Protein AF-A0A976IKX2-F1 (afdb_monomer_lite)

Structure (mmCIF, N/CA/C/O backbone):
data_AF-A0A976IKX2-F1
#
_entry.id   AF-A0A976IKX2-F1
#
loop_
_atom_site.group_PDB
_atom_site.id
_atom_site.type_symbol
_atom_site.label_atom_id
_atom_site.label_alt_id
_atom_site.label_comp_id
_atom_site.label_asym_id
_atom_site.label_entity_id
_atom_site.label_seq_id
_atom_site.pdbx_PDB_ins_code
_atom_site.Cartn_x
_atom_site.Cartn_y
_atom_site.Cartn_z
_atom_site.occupancy
_atom_site.B_iso_or_equiv
_atom_site.auth_seq_id
_atom_site.auth_comp_id
_atom_site.auth_asym_id
_atom_site.auth_atom_id
_atom_site.pdbx_PDB_model_num
ATOM 1 N N . MET A 1 1 ? 39.033 -15.650 5.349 1.00 58.62 1 MET A N 1
ATOM 2 C CA . MET A 1 1 ? 38.154 -15.111 4.284 1.00 58.62 1 MET A CA 1
ATOM 3 C C . MET A 1 1 ? 36.846 -14.689 4.932 1.00 58.62 1 MET A C 1
ATOM 5 O O . MET A 1 1 ? 36.221 -15.544 5.549 1.00 58.62 1 MET A O 1
ATOM 9 N N . SER A 1 2 ? 36.477 -13.407 4.868 1.00 83.44 2 SER A N 1
ATOM 10 C CA . SER A 1 2 ? 35.215 -12.908 5.437 1.00 83.44 2 SER A CA 1
ATOM 11 C C . SER A 1 2 ? 34.007 -13.552 4.744 1.00 83.44 2 SER A C 1
ATOM 13 O O . SER A 1 2 ? 34.058 -13.848 3.548 1.00 83.44 2 SER A O 1
ATOM 15 N N . LEU A 1 3 ? 32.923 -13.787 5.491 1.00 85.31 3 LEU A N 1
ATOM 16 C CA . LEU A 1 3 ? 31.674 -14.356 4.961 1.00 85.31 3 LEU A CA 1
ATOM 17 C C . LEU A 1 3 ? 31.072 -13.485 3.848 1.00 85.31 3 LEU A C 1
ATOM 19 O O . LEU A 1 3 ? 30.608 -14.018 2.843 1.00 85.31 3 LEU A O 1
ATOM 23 N N . LEU A 1 4 ? 31.202 -12.160 3.965 1.00 87.19 4 LEU A N 1
ATOM 24 C CA . LEU A 1 4 ? 30.794 -11.199 2.936 1.00 87.19 4 LEU A CA 1
ATOM 25 C C . LEU A 1 4 ? 31.477 -11.447 1.586 1.00 87.19 4 LEU A C 1
ATOM 27 O O . LEU A 1 4 ? 30.807 -11.460 0.561 1.00 87.19 4 LEU A O 1
ATOM 31 N N . LYS A 1 5 ? 32.782 -11.742 1.571 1.00 89.06 5 LYS A N 1
ATOM 32 C CA . LYS A 1 5 ? 33.503 -12.005 0.316 1.00 89.06 5 LYS A CA 1
ATOM 33 C C . LYS A 1 5 ? 33.014 -13.288 -0.364 1.00 89.06 5 LYS A C 1
ATOM 35 O O . LYS A 1 5 ? 32.831 -13.315 -1.573 1.00 89.06 5 LYS A O 1
ATOM 40 N N . LYS A 1 6 ? 32.708 -14.327 0.424 1.00 91.75 6 LYS A N 1
ATOM 41 C CA . LYS A 1 6 ? 32.093 -15.564 -0.090 1.00 91.75 6 LYS A CA 1
ATOM 42 C C . LYS A 1 6 ? 30.676 -15.324 -0.630 1.00 91.75 6 LYS A C 1
ATOM 44 O O . LYS A 1 6 ? 30.297 -15.956 -1.610 1.00 91.75 6 LYS A O 1
ATOM 49 N N . CYS A 1 7 ? 29.905 -14.427 -0.006 1.00 92.88 7 CYS A N 1
ATOM 50 C CA . CYS A 1 7 ? 28.589 -14.004 -0.497 1.00 92.88 7 CYS A CA 1
ATOM 51 C C . CYS A 1 7 ? 28.699 -13.282 -1.847 1.00 92.88 7 CYS A C 1
ATOM 53 O O . CYS A 1 7 ? 27.953 -13.599 -2.773 1.00 92.88 7 CYS A O 1
ATOM 55 N N . GLU A 1 8 ? 29.657 -12.365 -1.985 1.00 93.06 8 GLU A N 1
ATOM 56 C CA . GLU A 1 8 ? 29.914 -11.661 -3.243 1.00 93.06 8 GLU A CA 1
ATOM 57 C C . GLU A 1 8 ? 30.327 -12.637 -4.352 1.00 93.06 8 GLU A C 1
ATOM 59 O O . GLU A 1 8 ? 29.706 -12.641 -5.414 1.00 93.06 8 GLU A O 1
ATOM 64 N N . ASP A 1 9 ? 31.284 -13.531 -4.085 1.00 92.25 9 ASP A N 1
ATOM 65 C CA . ASP A 1 9 ? 31.730 -14.548 -5.046 1.00 92.25 9 ASP A CA 1
ATOM 66 C C . ASP A 1 9 ? 30.578 -15.482 -5.468 1.00 92.25 9 ASP A C 1
ATOM 68 O O . ASP A 1 9 ? 30.419 -15.795 -6.652 1.00 92.25 9 ASP A O 1
ATOM 72 N N . PHE A 1 10 ? 29.715 -15.876 -4.522 1.00 94.12 10 PHE A N 1
ATOM 73 C CA . PHE A 1 10 ? 28.522 -16.680 -4.796 1.00 94.12 10 PHE A CA 1
ATOM 74 C C . PHE A 1 10 ? 27.520 -15.938 -5.691 1.00 94.12 10 PHE A C 1
ATOM 76 O O . PHE A 1 10 ? 27.045 -16.494 -6.680 1.00 94.12 10 PHE A O 1
ATOM 83 N N . LEU A 1 11 ? 27.214 -14.672 -5.392 1.00 92.75 11 LEU A N 1
ATOM 84 C CA . LEU A 1 11 ? 26.266 -13.866 -6.171 1.00 92.75 11 LEU A CA 1
ATOM 85 C C . LEU A 1 11 ? 26.797 -13.475 -7.560 1.00 92.75 11 LEU A C 1
ATOM 87 O O . LEU A 1 11 ? 26.006 -13.233 -8.480 1.00 92.75 11 LEU A O 1
ATOM 91 N N . LEU A 1 12 ? 28.119 -13.407 -7.728 1.00 91.19 12 LEU A N 1
ATOM 92 C CA . LEU A 1 12 ? 28.772 -13.157 -9.014 1.00 91.19 12 LEU A CA 1
ATOM 93 C C . LEU A 1 12 ? 28.841 -14.413 -9.899 1.00 91.19 12 LEU A C 1
ATOM 95 O O . LEU A 1 12 ? 29.008 -14.284 -11.115 1.00 91.19 12 LEU A O 1
ATOM 99 N N . HIS A 1 13 ? 28.655 -15.608 -9.333 1.00 92.31 13 HIS A N 1
ATOM 100 C CA . HIS A 1 13 ? 28.740 -16.863 -10.073 1.00 92.31 13 HIS A CA 1
ATOM 101 C C . HIS A 1 13 ? 27.641 -16.972 -11.158 1.00 92.31 13 HIS A C 1
ATOM 103 O O . HIS A 1 13 ? 26.460 -16.735 -10.880 1.00 92.31 13 HIS A O 1
ATOM 109 N N . PRO A 1 14 ? 27.970 -17.363 -12.407 1.00 87.94 14 PRO A N 1
ATOM 110 C CA . PRO A 1 14 ? 27.031 -17.339 -13.535 1.00 87.94 14 PRO A CA 1
ATOM 111 C C . PRO A 1 14 ? 25.795 -18.223 -13.332 1.00 87.94 14 PRO A C 1
ATOM 113 O O . PRO A 1 14 ? 24.696 -17.827 -13.710 1.00 87.94 14 PRO A O 1
ATOM 116 N N . THR A 1 15 ? 25.945 -19.381 -12.686 1.00 90.00 15 THR A N 1
ATOM 117 C CA . THR A 1 15 ? 24.821 -20.288 -12.386 1.00 90.00 15 THR A CA 1
ATOM 118 C C . THR A 1 15 ? 23.899 -19.766 -11.286 1.00 90.00 15 THR A C 1
ATOM 120 O O . THR A 1 15 ? 22.734 -20.132 -11.238 1.00 90.00 15 THR A O 1
ATOM 123 N N . VAL A 1 16 ? 24.399 -18.902 -10.402 1.00 91.56 16 VAL A N 1
ATOM 124 C CA . VAL A 1 16 ? 23.605 -18.282 -9.333 1.00 91.56 16 VAL A CA 1
ATOM 125 C C . VAL A 1 16 ? 22.867 -17.059 -9.878 1.00 91.56 16 VAL A C 1
ATOM 127 O O . VAL A 1 16 ? 21.750 -16.758 -9.463 1.00 91.56 16 VAL A O 1
ATOM 130 N N . ARG A 1 17 ? 23.445 -16.374 -10.872 1.00 87.38 17 ARG A N 1
ATOM 131 C CA . ARG A 1 17 ? 22.825 -15.225 -11.549 1.00 87.38 17 ARG A CA 1
ATOM 132 C C . ARG A 1 17 ? 21.568 -15.568 -12.338 1.00 87.38 17 ARG A C 1
ATOM 134 O O . ARG A 1 17 ? 20.709 -14.698 -12.475 1.00 87.38 17 ARG A O 1
ATOM 141 N N . THR A 1 18 ? 21.456 -16.794 -12.845 1.00 89.31 18 THR A N 1
ATOM 142 C CA . THR A 1 18 ? 20.246 -17.267 -13.533 1.00 89.31 18 THR A CA 1
ATOM 143 C C . THR A 1 18 ? 19.089 -17.529 -12.567 1.00 89.31 18 THR A C 1
ATOM 145 O O . THR A 1 18 ? 17.939 -17.545 -12.998 1.00 89.31 18 THR A O 1
ATOM 148 N N . LEU A 1 19 ? 19.364 -17.678 -11.266 1.00 90.75 19 LEU A N 1
ATOM 149 C CA . LEU A 1 19 ? 18.342 -17.891 -10.245 1.00 90.75 19 LEU A CA 1
ATOM 150 C C . LEU A 1 19 ? 17.583 -16.600 -9.924 1.00 90.75 19 LEU A C 1
ATOM 152 O O . LEU A 1 19 ? 18.105 -15.474 -9.987 1.00 90.75 19 LEU A O 1
ATOM 156 N N . SER A 1 20 ? 16.332 -16.766 -9.500 1.00 92.69 20 SER A N 1
ATOM 157 C CA . SER A 1 20 ? 15.535 -15.645 -9.006 1.00 92.69 20 SER A CA 1
ATOM 158 C C . SER A 1 20 ? 16.198 -15.010 -7.776 1.00 92.69 20 SER A C 1
ATOM 160 O O . SER A 1 20 ? 16.954 -15.649 -7.041 1.00 92.69 20 SER A O 1
ATOM 162 N N . LEU A 1 21 ? 15.947 -13.718 -7.547 1.00 91.31 21 LEU A N 1
ATOM 163 C CA . LEU A 1 21 ? 16.492 -13.024 -6.376 1.00 91.31 21 LEU A CA 1
ATOM 164 C C . LEU A 1 21 ? 16.029 -13.686 -5.068 1.00 91.31 21 LEU A C 1
ATOM 166 O O . LEU A 1 21 ? 16.825 -13.818 -4.148 1.00 91.31 21 LEU A O 1
ATOM 170 N N . ALA A 1 22 ? 14.778 -14.151 -5.020 1.00 92.19 22 ALA A N 1
ATOM 171 C CA . ALA A 1 22 ? 14.221 -14.844 -3.862 1.00 92.19 22 ALA A CA 1
ATOM 172 C C . ALA A 1 22 ? 14.983 -16.141 -3.546 1.00 92.19 22 ALA A C 1
ATOM 174 O O . ALA A 1 22 ? 15.376 -16.339 -2.406 1.00 92.19 22 ALA A O 1
ATOM 175 N N . GLN A 1 23 ? 15.285 -16.967 -4.556 1.00 95.06 23 GLN A N 1
ATOM 176 C CA . GLN A 1 23 ? 16.072 -18.197 -4.374 1.00 95.06 23 GLN A CA 1
ATOM 177 C C . GLN A 1 23 ? 17.492 -17.918 -3.871 1.00 95.06 23 GLN A C 1
ATOM 179 O O . GLN A 1 23 ? 18.032 -18.670 -3.065 1.00 95.06 23 GLN A O 1
ATOM 184 N N . ARG A 1 24 ? 18.104 -16.825 -4.340 1.00 94.75 24 ARG A N 1
ATOM 185 C CA . ARG A 1 24 ? 19.429 -16.402 -3.872 1.00 94.75 24 ARG A CA 1
ATOM 186 C C . ARG A 1 24 ? 19.404 -15.962 -2.412 1.00 94.75 24 ARG A C 1
ATOM 188 O O . ARG A 1 24 ? 20.302 -16.336 -1.669 1.00 94.75 24 ARG A O 1
ATOM 195 N N . VAL A 1 25 ? 18.395 -15.188 -2.015 1.00 96.00 25 VAL A N 1
ATOM 196 C CA . VAL A 1 25 ? 18.224 -14.729 -0.628 1.00 96.00 25 VAL A CA 1
ATOM 197 C C . VAL A 1 25 ? 17.934 -15.911 0.296 1.00 96.00 25 VAL A C 1
ATOM 199 O O . VAL A 1 25 ? 18.645 -16.074 1.277 1.00 96.00 25 VAL A O 1
ATOM 202 N N . ASP A 1 26 ? 17.008 -16.797 -0.077 1.00 96.69 26 ASP A N 1
ATOM 203 C CA . ASP A 1 26 ? 16.667 -18.003 0.694 1.00 96.69 26 ASP A CA 1
ATOM 204 C C . ASP A 1 26 ? 17.885 -18.930 0.888 1.00 96.69 26 ASP A C 1
ATOM 206 O O . ASP A 1 26 ? 18.117 -19.470 1.968 1.00 96.69 26 ASP A O 1
ATOM 210 N N . PHE A 1 27 ? 18.747 -19.068 -0.128 1.00 95.81 27 PHE A N 1
ATOM 211 C CA . PHE A 1 27 ? 19.997 -19.820 0.018 1.00 95.81 27 PHE A CA 1
ATOM 212 C C . PHE A 1 27 ? 20.974 -19.162 1.004 1.00 95.81 27 PHE A C 1
ATOM 214 O O . PHE A 1 27 ? 21.624 -19.865 1.777 1.00 95.81 27 PHE A O 1
ATOM 221 N N . LEU A 1 28 ? 21.094 -17.831 0.992 1.00 95.69 28 LEU A N 1
ATOM 222 C CA . LEU A 1 28 ? 21.972 -17.098 1.910 1.00 95.69 28 LEU A CA 1
ATOM 223 C C . LEU A 1 28 ? 21.445 -17.137 3.353 1.00 95.69 28 LEU A C 1
ATOM 225 O O . LEU A 1 28 ? 22.236 -17.334 4.276 1.00 95.69 28 LEU A O 1
ATOM 229 N N . GLU A 1 29 ? 20.128 -17.059 3.541 1.00 96.00 29 GLU A N 1
ATOM 230 C CA . GLU A 1 29 ? 19.470 -17.238 4.842 1.00 96.00 29 GLU A CA 1
ATOM 231 C C . GLU A 1 29 ? 19.716 -18.653 5.390 1.00 96.00 29 GLU A C 1
ATOM 233 O O . GLU A 1 29 ? 20.143 -18.813 6.534 1.00 96.00 29 GLU A O 1
ATOM 238 N N . LYS A 1 30 ? 19.592 -19.692 4.548 1.00 96.00 30 LYS A N 1
ATOM 239 C CA . LYS A 1 30 ? 19.934 -21.086 4.906 1.00 96.00 30 LYS A CA 1
ATOM 240 C C . LYS A 1 30 ? 21.413 -21.292 5.243 1.00 96.00 30 LYS A C 1
ATOM 242 O O . LYS A 1 30 ? 21.758 -22.265 5.912 1.00 96.00 30 LYS A O 1
ATOM 247 N N . LYS A 1 31 ? 22.301 -20.405 4.785 1.00 93.19 31 LYS A N 1
ATOM 248 C CA . LYS A 1 31 ? 23.729 -20.393 5.149 1.00 93.19 31 LYS A CA 1
ATOM 249 C C . LYS A 1 31 ? 24.023 -19.587 6.416 1.00 93.19 31 LYS A C 1
ATOM 251 O O . LYS A 1 31 ? 25.188 -19.499 6.799 1.00 93.19 31 LYS A O 1
ATOM 256 N N . GLY A 1 32 ? 22.990 -19.068 7.081 1.00 94.31 32 GLY A N 1
ATOM 257 C CA . GLY A 1 32 ? 23.097 -18.367 8.356 1.00 94.31 32 GLY A CA 1
ATOM 258 C C . GLY A 1 32 ? 23.533 -16.911 8.226 1.00 94.31 32 GLY A C 1
ATOM 259 O O . GLY A 1 32 ? 24.025 -16.356 9.205 1.00 94.31 32 GLY A O 1
ATOM 260 N N . LEU A 1 33 ? 23.393 -16.293 7.045 1.00 94.38 33 LEU A N 1
ATOM 261 C CA . LEU A 1 33 ? 23.654 -14.861 6.913 1.00 94.38 33 LEU A CA 1
ATOM 262 C C . LEU A 1 33 ? 22.462 -14.063 7.458 1.00 94.38 33 LEU A C 1
ATOM 264 O O . LEU A 1 33 ? 21.322 -14.341 7.074 1.00 94.38 33 LEU A O 1
ATOM 268 N N . PRO A 1 34 ? 22.704 -13.055 8.312 1.00 95.81 34 PRO A N 1
ATOM 269 C CA . PRO A 1 34 ? 21.648 -12.176 8.778 1.00 95.81 34 PRO A CA 1
ATOM 270 C C . PRO A 1 34 ? 21.141 -11.289 7.625 1.00 95.81 34 PRO A C 1
ATOM 272 O O . PRO A 1 34 ? 21.900 -10.954 6.703 1.00 95.81 34 PRO A O 1
ATOM 275 N N . PRO A 1 35 ? 19.860 -10.885 7.648 1.00 93.94 35 PRO A N 1
ATOM 276 C CA . PRO A 1 35 ? 19.243 -10.139 6.554 1.00 93.94 35 PRO A CA 1
ATOM 277 C C . PRO A 1 35 ? 19.946 -8.802 6.281 1.00 93.94 35 PRO A C 1
ATOM 279 O O . PRO A 1 35 ? 20.005 -8.362 5.131 1.00 93.94 35 PRO A O 1
ATOM 282 N N . GLU A 1 36 ? 20.539 -8.168 7.294 1.00 95.94 36 GLU A N 1
ATOM 283 C CA . GLU A 1 36 ? 21.308 -6.933 7.149 1.00 95.94 36 GLU A CA 1
ATOM 284 C C . GLU A 1 36 ? 22.518 -7.135 6.223 1.00 95.94 36 GLU A C 1
ATOM 286 O O . GLU A 1 36 ? 22.665 -6.400 5.240 1.00 95.94 36 GLU A O 1
ATOM 291 N N . GLU A 1 37 ? 23.315 -8.181 6.465 1.00 94.69 37 GLU A N 1
ATOM 292 C CA . GLU A 1 37 ? 24.488 -8.534 5.652 1.00 94.69 37 GLU A CA 1
ATOM 293 C C . GLU A 1 37 ? 24.092 -8.934 4.228 1.00 94.69 37 GLU A C 1
ATOM 295 O O . GLU A 1 37 ? 24.764 -8.559 3.264 1.00 94.69 37 GLU A O 1
ATOM 300 N N . ILE A 1 38 ? 22.961 -9.630 4.063 1.00 95.25 38 ILE A N 1
ATOM 301 C CA . ILE A 1 38 ? 22.427 -9.976 2.738 1.00 95.25 38 ILE A CA 1
ATOM 302 C C . ILE A 1 38 ? 22.103 -8.700 1.954 1.00 95.25 38 ILE A C 1
ATOM 304 O O . ILE A 1 38 ? 22.460 -8.586 0.777 1.00 95.25 38 ILE A O 1
ATOM 308 N N . THR A 1 39 ? 21.465 -7.703 2.580 1.00 94.31 39 THR A N 1
ATOM 309 C CA . THR A 1 39 ? 21.175 -6.438 1.886 1.00 94.31 39 THR A CA 1
ATOM 310 C C . THR A 1 39 ? 22.434 -5.649 1.544 1.00 94.31 39 THR A C 1
ATOM 312 O O . THR A 1 39 ? 22.465 -4.986 0.503 1.00 94.31 39 THR A O 1
ATOM 315 N N . GLU A 1 40 ? 23.465 -5.704 2.386 1.00 93.69 40 GLU A N 1
ATOM 316 C CA . GLU A 1 40 ? 24.745 -5.043 2.137 1.00 93.69 40 GLU A CA 1
ATOM 317 C C . GLU A 1 40 ? 25.498 -5.703 0.974 1.00 93.69 40 GLU A C 1
ATOM 319 O O . GLU A 1 40 ? 25.876 -5.013 0.024 1.00 93.69 40 GLU A O 1
ATOM 324 N N . CYS A 1 41 ? 25.581 -7.035 0.973 1.00 93.31 41 CYS A N 1
ATOM 325 C CA . CYS A 1 41 ? 26.159 -7.840 -0.105 1.00 93.31 41 CYS A CA 1
ATOM 326 C C . CYS A 1 41 ? 25.402 -7.635 -1.438 1.00 93.31 41 CYS A C 1
ATOM 328 O O . CYS A 1 41 ? 25.993 -7.424 -2.496 1.00 93.31 41 CYS A O 1
ATOM 330 N N . LEU A 1 42 ? 24.065 -7.574 -1.416 1.00 92.19 42 LEU A N 1
ATOM 331 C CA . LEU A 1 42 ? 23.280 -7.261 -2.618 1.00 92.19 42 LEU A CA 1
ATOM 332 C C . LEU A 1 42 ? 23.514 -5.827 -3.121 1.00 92.19 42 LEU A C 1
ATOM 334 O O . LEU A 1 42 ? 23.498 -5.584 -4.332 1.00 92.19 42 LEU A O 1
ATOM 338 N N . LYS A 1 43 ? 23.735 -4.858 -2.221 1.00 93.12 43 LYS A N 1
ATOM 339 C CA . LYS A 1 43 ? 24.071 -3.475 -2.596 1.00 93.12 43 LYS A CA 1
ATOM 340 C C . LYS A 1 43 ? 25.466 -3.386 -3.214 1.00 93.12 43 LYS A C 1
ATOM 342 O O . LYS A 1 43 ? 25.613 -2.645 -4.189 1.00 93.12 43 LYS A O 1
ATOM 347 N N . SER A 1 44 ? 26.461 -4.110 -2.695 1.00 90.19 44 SER A N 1
ATOM 348 C CA . SER A 1 44 ? 27.818 -4.126 -3.260 1.00 90.19 44 SER A CA 1
ATOM 349 C C . SER A 1 44 ? 27.826 -4.761 -4.654 1.00 90.19 44 SER A C 1
ATOM 351 O O . SER A 1 44 ? 28.283 -4.130 -5.609 1.00 90.19 44 SER A O 1
ATOM 353 N N . VAL A 1 45 ? 27.176 -5.917 -4.823 1.00 88.81 45 VAL A N 1
ATOM 354 C CA . VAL A 1 45 ? 27.039 -6.590 -6.126 1.00 88.81 45 VAL A CA 1
ATOM 355 C C . VAL A 1 45 ? 26.281 -5.721 -7.129 1.00 88.81 45 VAL A C 1
ATOM 357 O O . VAL A 1 45 ? 26.709 -5.585 -8.271 1.00 88.81 45 VAL A O 1
ATOM 360 N N . LYS A 1 46 ? 25.204 -5.037 -6.718 1.00 86.31 46 LYS A N 1
ATOM 361 C CA . LYS A 1 46 ? 24.464 -4.121 -7.603 1.00 86.31 46 LYS A CA 1
ATOM 362 C C . LYS A 1 46 ? 25.314 -2.936 -8.076 1.00 86.31 46 LYS A C 1
ATOM 364 O O . LYS A 1 46 ? 25.144 -2.481 -9.209 1.00 86.31 46 LYS A O 1
ATOM 369 N N . ARG A 1 47 ? 26.224 -2.429 -7.234 1.00 83.00 47 ARG A N 1
ATOM 370 C CA . ARG A 1 47 ? 27.189 -1.384 -7.623 1.00 83.00 47 ARG A CA 1
ATOM 371 C C . ARG A 1 47 ? 28.196 -1.920 -8.647 1.00 83.00 47 ARG A C 1
ATOM 373 O O . ARG A 1 47 ? 28.475 -1.232 -9.625 1.00 83.00 47 ARG A O 1
ATOM 380 N N . LEU A 1 48 ? 28.669 -3.154 -8.468 1.00 76.50 48 LEU A N 1
ATOM 381 C CA . LEU A 1 48 ? 29.601 -3.824 -9.385 1.00 76.50 48 LEU A CA 1
ATOM 382 C C . LEU A 1 48 ? 28.949 -4.211 -10.728 1.00 76.50 48 LEU A C 1
ATOM 384 O O . LEU A 1 48 ? 29.570 -4.077 -11.783 1.00 76.50 48 LEU A O 1
ATOM 388 N N . ASP A 1 49 ? 27.680 -4.617 -10.724 1.00 68.56 49 ASP A N 1
ATOM 389 C CA . ASP A 1 49 ? 26.917 -4.931 -11.939 1.00 68.56 49 ASP A CA 1
ATOM 390 C C . ASP A 1 49 ? 26.553 -3.693 -12.758 1.00 68.56 49 ASP A C 1
ATOM 392 O O . ASP A 1 49 ? 26.582 -3.731 -13.989 1.00 68.56 49 ASP A O 1
ATOM 396 N N . GLY A 1 50 ? 26.273 -2.568 -12.095 1.00 59.19 50 GLY A N 1
ATOM 397 C CA . GLY A 1 50 ? 26.077 -1.289 -12.779 1.00 59.19 50 GLY A CA 1
ATOM 398 C C . GLY A 1 50 ? 27.328 -0.821 -13.533 1.00 59.19 50 GLY A C 1
ATOM 399 O O . GLY A 1 50 ? 27.214 -0.258 -14.620 1.00 59.19 50 GLY A O 1
ATOM 400 N N . LEU A 1 51 ? 28.515 -1.096 -12.985 1.00 51.16 51 LEU A N 1
ATOM 401 C CA . LEU A 1 51 ? 29.803 -0.753 -13.594 1.00 51.16 51 LEU A CA 1
ATOM 402 C C . LEU A 1 51 ? 30.200 -1.734 -14.701 1.00 51.16 51 LEU A C 1
ATOM 404 O O . LEU A 1 51 ? 30.562 -1.311 -15.795 1.00 51.16 51 LEU A O 1
ATOM 408 N N . SER A 1 52 ? 30.073 -3.040 -14.464 1.00 54.41 52 SER A N 1
ATOM 409 C CA . SER A 1 52 ? 30.442 -4.056 -15.455 1.00 54.41 52 SER A CA 1
ATOM 410 C C . SER A 1 52 ? 29.514 -4.072 -16.672 1.00 54.41 52 SER A C 1
ATOM 412 O O . SER A 1 52 ? 29.989 -4.328 -17.774 1.00 54.41 52 SER A O 1
ATOM 414 N N . GLN A 1 53 ? 28.231 -3.711 -16.547 1.00 56.84 53 GLN A N 1
ATOM 415 C CA . GLN A 1 53 ? 27.367 -3.501 -17.719 1.00 56.84 53 GLN A CA 1
ATOM 416 C C . GLN A 1 53 ? 27.783 -2.285 -18.557 1.00 56.84 53 GLN A C 1
ATOM 418 O O . GLN A 1 53 ? 27.581 -2.290 -19.773 1.00 56.84 53 GLN A O 1
ATOM 423 N N . LEU A 1 54 ? 28.374 -1.259 -17.937 1.00 47.38 54 LEU A N 1
ATOM 424 C CA . LEU A 1 54 ? 28.902 -0.093 -18.644 1.00 47.38 54 LEU A CA 1
ATOM 425 C C . LEU A 1 54 ? 30.167 -0.468 -19.428 1.00 47.38 54 LEU A C 1
ATOM 427 O O . LEU A 1 54 ? 30.272 -0.169 -20.617 1.00 47.38 54 LEU A O 1
ATOM 431 N N . THR A 1 55 ? 31.078 -1.202 -18.786 1.00 53.19 55 THR A N 1
ATOM 432 C CA . THR A 1 55 ? 32.334 -1.656 -19.396 1.00 53.19 55 THR A CA 1
ATOM 433 C C . THR A 1 55 ? 32.103 -2.723 -20.461 1.00 53.19 55 THR A C 1
ATOM 435 O O . THR A 1 55 ? 32.732 -2.665 -21.509 1.00 53.19 55 THR A O 1
ATOM 438 N N . LYS A 1 56 ? 31.159 -3.652 -20.252 1.00 55.22 56 LYS A N 1
ATOM 439 C CA . LYS A 1 56 ? 30.831 -4.707 -21.223 1.00 55.22 56 LYS A CA 1
ATOM 440 C C . LYS A 1 56 ? 30.096 -4.158 -22.450 1.00 55.22 56 LYS A C 1
ATOM 442 O O . LYS A 1 56 ? 30.394 -4.554 -23.566 1.00 55.22 56 LYS A O 1
ATOM 447 N N . ARG A 1 57 ? 29.223 -3.150 -22.290 1.00 55.19 57 ARG A N 1
ATOM 448 C CA . ARG A 1 57 ? 28.659 -2.417 -23.444 1.00 55.19 57 ARG A CA 1
ATOM 449 C C . ARG A 1 57 ? 29.710 -1.618 -24.211 1.00 55.19 57 ARG A C 1
ATOM 451 O O . ARG A 1 57 ? 29.590 -1.519 -25.429 1.00 55.19 57 ARG A O 1
ATOM 458 N N . MET A 1 58 ? 30.714 -1.059 -23.534 1.00 51.56 58 MET A N 1
ATOM 459 C CA . MET A 1 58 ? 31.853 -0.427 -24.207 1.00 51.56 58 MET A CA 1
ATOM 460 C C . MET A 1 58 ? 32.807 -1.437 -24.857 1.00 51.56 58 MET A C 1
ATOM 462 O O . MET A 1 58 ? 33.332 -1.126 -25.917 1.00 51.56 58 MET A O 1
ATOM 466 N N . SER A 1 59 ? 33.027 -2.627 -24.285 1.00 48.97 59 SER A N 1
ATOM 467 C CA . SER A 1 59 ? 33.910 -3.633 -24.895 1.00 48.97 59 SER A CA 1
ATOM 468 C C . SER A 1 59 ? 33.250 -4.327 -26.078 1.00 48.97 59 SER A C 1
ATOM 470 O O . SER A 1 59 ? 33.884 -4.464 -27.116 1.00 48.97 59 SER A O 1
ATOM 472 N N . ASP A 1 60 ? 31.969 -4.685 -25.963 1.00 52.44 60 ASP A N 1
ATOM 473 C CA . ASP A 1 60 ? 31.233 -5.384 -27.022 1.00 52.44 60 ASP A CA 1
ATOM 474 C C . ASP A 1 60 ? 30.947 -4.465 -28.226 1.00 52.44 60 ASP A C 1
ATOM 476 O O . ASP A 1 60 ? 30.733 -4.945 -29.333 1.00 52.44 60 ASP A O 1
ATOM 480 N N . THR A 1 61 ? 31.002 -3.1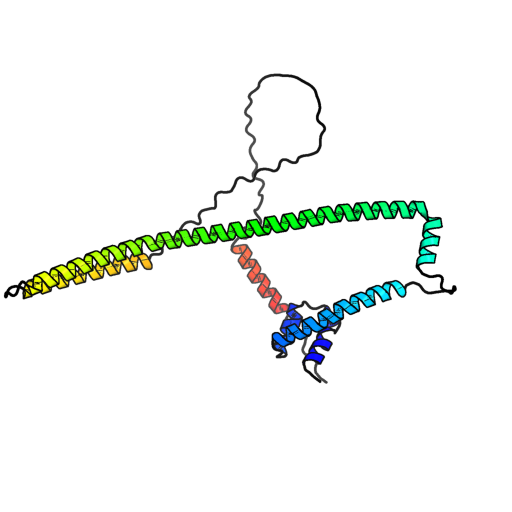36 -28.054 1.00 54.28 61 THR A N 1
ATOM 481 C CA . THR A 1 61 ? 30.988 -2.191 -29.190 1.00 54.28 61 THR A CA 1
ATOM 482 C C . THR A 1 61 ? 32.368 -1.935 -29.799 1.00 54.28 61 THR A C 1
ATOM 484 O O . THR A 1 61 ? 32.442 -1.334 -30.870 1.00 54.28 61 THR A O 1
ATOM 487 N N . LEU A 1 62 ? 33.456 -2.396 -29.168 1.00 48.94 62 LEU A N 1
ATOM 488 C CA . LEU A 1 62 ? 34.826 -2.173 -29.642 1.00 48.94 62 LEU A CA 1
ATOM 489 C C . LEU A 1 62 ? 35.483 -3.424 -30.245 1.00 48.94 62 LEU A C 1
ATOM 491 O O . LEU A 1 62 ? 36.422 -3.286 -31.025 1.00 48.94 62 LEU A O 1
ATOM 495 N N . THR A 1 63 ? 35.025 -4.630 -29.901 1.00 49.81 63 THR A N 1
ATOM 496 C CA . THR A 1 63 ? 35.681 -5.887 -30.307 1.00 49.81 63 THR A CA 1
ATOM 497 C C . THR A 1 63 ? 35.181 -6.490 -31.618 1.00 49.81 63 THR A C 1
ATOM 499 O O . THR A 1 63 ? 35.863 -7.360 -32.152 1.00 49.81 63 THR A O 1
ATOM 502 N N . ASP A 1 64 ? 34.080 -6.000 -32.199 1.00 44.69 64 ASP A N 1
ATOM 503 C CA . ASP A 1 64 ? 33.580 -6.492 -33.500 1.00 44.69 64 ASP A CA 1
ATOM 504 C C . ASP A 1 64 ? 34.128 -5.712 -34.716 1.00 44.69 64 ASP A C 1
ATOM 506 O O . ASP A 1 64 ? 33.701 -5.879 -35.856 1.00 44.69 64 ASP A O 1
ATOM 510 N N . LEU A 1 65 ? 35.130 -4.857 -34.493 1.00 50.03 65 LEU A N 1
ATOM 511 C CA . LEU A 1 65 ? 35.906 -4.217 -35.553 1.00 50.03 65 LEU A CA 1
ATOM 512 C C . LEU A 1 65 ? 37.335 -4.752 -35.515 1.00 50.03 65 LEU A C 1
ATOM 514 O O . LEU A 1 65 ? 38.228 -4.138 -34.939 1.00 50.03 65 LEU A O 1
ATOM 518 N N . LYS A 1 66 ? 37.553 -5.904 -36.158 1.00 43.41 66 LYS A N 1
ATOM 519 C CA . LYS A 1 66 ? 38.887 -6.399 -36.527 1.00 43.41 66 LYS A CA 1
ATOM 520 C C . LYS A 1 66 ? 39.617 -5.297 -37.317 1.00 43.41 66 LYS A C 1
ATOM 522 O O . LYS A 1 66 ? 39.224 -5.027 -38.454 1.00 43.41 66 LYS A O 1
ATOM 527 N N . PRO A 1 67 ? 40.666 -4.651 -36.773 1.00 45.62 67 PRO A N 1
ATOM 528 C CA . PRO A 1 67 ? 41.341 -3.578 -37.474 1.00 45.62 67 PRO A CA 1
ATOM 529 C C . PRO A 1 67 ? 42.404 -4.197 -38.382 1.00 45.62 67 PRO A C 1
ATOM 531 O O . PRO A 1 67 ? 43.526 -4.477 -37.967 1.00 45.62 67 PRO A O 1
ATOM 534 N N . ALA A 1 68 ? 42.061 -4.405 -39.650 1.00 48.94 68 ALA A N 1
ATOM 535 C CA . ALA A 1 68 ? 43.081 -4.295 -40.681 1.00 48.94 68 ALA A CA 1
ATOM 536 C C . ALA A 1 68 ? 43.473 -2.811 -40.716 1.00 48.94 68 ALA A C 1
ATOM 538 O O . ALA A 1 68 ? 42.619 -1.975 -40.996 1.00 48.94 68 ALA A O 1
ATOM 539 N N . ASN A 1 69 ? 44.713 -2.505 -40.320 1.00 60.47 69 ASN A N 1
ATOM 540 C CA . ASN A 1 69 ? 45.328 -1.172 -40.288 1.00 60.47 69 ASN A CA 1
ATOM 541 C C . ASN A 1 69 ? 44.639 -0.136 -41.199 1.00 60.47 69 ASN A C 1
ATOM 543 O O . ASN A 1 69 ? 44.629 -0.295 -42.422 1.00 60.47 69 ASN A O 1
ATOM 547 N N . PRO A 1 70 ? 44.182 0.987 -40.624 1.00 52.97 70 PRO A N 1
ATOM 548 C CA . PRO A 1 70 ? 44.883 2.221 -40.955 1.00 52.97 70 PRO A CA 1
ATOM 549 C C . PRO A 1 70 ? 45.046 3.162 -39.754 1.00 52.97 70 PRO A C 1
ATOM 551 O O . PRO A 1 70 ? 44.270 3.171 -38.804 1.00 52.97 70 PRO A O 1
ATOM 554 N N . LYS A 1 71 ? 46.089 3.988 -39.851 1.00 53.41 71 LYS A N 1
ATOM 555 C CA . LYS A 1 71 ? 46.422 5.143 -39.008 1.00 53.41 71 LYS A CA 1
ATOM 556 C C . LYS A 1 71 ? 45.161 5.819 -38.439 1.00 53.41 71 LYS A C 1
ATOM 558 O O . LYS A 1 71 ? 44.326 6.306 -39.199 1.00 53.41 71 LYS A O 1
ATOM 563 N N . PHE A 1 72 ? 45.041 5.829 -37.111 1.00 48.59 72 PHE A N 1
ATOM 564 C CA . PHE A 1 72 ? 43.887 6.326 -36.359 1.00 48.59 72 PHE A CA 1
ATOM 565 C C . PHE A 1 72 ? 43.583 7.805 -36.656 1.00 48.59 72 PHE A C 1
ATOM 567 O O . PHE A 1 72 ? 44.128 8.714 -36.035 1.00 48.59 72 PHE A O 1
ATOM 574 N N . ALA A 1 73 ? 42.659 8.036 -37.586 1.00 59.16 73 ALA A N 1
ATOM 575 C CA . ALA A 1 73 ? 41.822 9.226 -37.612 1.00 59.16 73 ALA A CA 1
ATOM 576 C C . ALA A 1 73 ? 40.749 9.074 -36.519 1.00 59.16 73 ALA A C 1
ATOM 578 O O . ALA A 1 73 ? 40.174 7.996 -36.357 1.00 59.16 73 ALA A O 1
ATOM 579 N N . SER A 1 74 ? 40.499 10.126 -35.738 1.00 73.31 74 SER A N 1
ATOM 580 C CA . SER A 1 74 ? 39.571 10.079 -34.602 1.00 73.31 74 SER A CA 1
ATOM 581 C C . SER A 1 74 ? 38.168 9.600 -35.030 1.00 73.31 74 SER A C 1
ATOM 583 O O . SER A 1 74 ? 37.739 9.876 -36.152 1.00 73.31 74 SER A O 1
ATOM 585 N N . PRO A 1 75 ? 37.398 8.911 -34.165 1.00 71.88 75 PRO A N 1
ATOM 586 C CA . PRO A 1 75 ? 36.074 8.373 -34.519 1.00 71.88 75 PRO A CA 1
ATOM 587 C C . PRO A 1 75 ? 35.092 9.447 -35.031 1.00 71.88 75 PRO A C 1
ATOM 589 O O . PRO A 1 75 ? 34.210 9.165 -35.841 1.00 71.88 75 PRO A O 1
ATOM 592 N N . LEU A 1 76 ? 35.296 10.707 -34.635 1.00 72.38 76 LEU A N 1
ATOM 593 C CA . LEU A 1 76 ? 34.567 11.866 -35.155 1.00 72.38 76 LEU A CA 1
ATOM 594 C C . LEU A 1 76 ? 34.900 12.176 -36.631 1.00 72.38 76 LEU A C 1
ATOM 596 O O . LEU A 1 76 ? 34.024 12.599 -37.388 1.00 72.38 76 LEU A O 1
ATOM 600 N N . GLN A 1 77 ? 36.133 11.933 -37.084 1.00 74.62 77 GLN A N 1
ATOM 601 C CA . GLN A 1 77 ? 36.532 12.115 -38.485 1.00 74.62 77 GLN A CA 1
ATOM 602 C C . GLN A 1 77 ? 35.919 11.049 -39.405 1.00 74.62 77 GLN A C 1
ATOM 604 O O . GLN A 1 77 ? 35.474 11.368 -40.507 1.00 74.62 77 GLN A O 1
ATOM 609 N N . LEU A 1 78 ? 35.793 9.805 -38.937 1.00 73.06 78 LEU A N 1
ATOM 610 C CA . LEU A 1 78 ? 35.067 8.761 -39.673 1.00 73.06 78 LEU A CA 1
ATOM 611 C C . LEU A 1 78 ? 33.575 9.094 -39.806 1.00 73.06 78 LEU A C 1
ATOM 613 O O . LEU A 1 78 ? 33.011 8.993 -40.897 1.00 73.06 78 LEU A O 1
ATOM 617 N N . LEU A 1 79 ? 32.950 9.580 -38.729 1.00 72.19 79 LEU A N 1
ATOM 618 C CA . LEU A 1 79 ? 31.560 10.043 -38.753 1.00 72.19 79 LEU A CA 1
ATOM 619 C C . LEU A 1 79 ? 31.361 11.191 -39.746 1.00 72.19 79 LEU A C 1
ATOM 621 O O . LEU A 1 79 ? 30.434 11.151 -40.549 1.00 72.19 79 LEU A O 1
ATOM 625 N N . THR A 1 80 ? 32.249 12.186 -39.760 1.00 78.50 80 THR A N 1
ATOM 626 C CA . THR A 1 80 ? 32.152 13.311 -40.709 1.00 78.50 80 THR A CA 1
ATOM 627 C C . THR A 1 80 ? 32.357 12.889 -42.168 1.00 78.50 80 THR A C 1
ATOM 629 O O . THR A 1 80 ? 31.675 13.422 -43.047 1.00 78.50 80 THR A O 1
ATOM 632 N N . GLN A 1 81 ? 33.211 11.897 -42.455 1.00 75.69 81 GLN A N 1
ATOM 633 C CA . GLN A 1 81 ? 33.323 11.324 -43.805 1.00 75.69 81 GLN A CA 1
ATOM 634 C C . GLN A 1 81 ? 32.074 10.530 -44.217 1.00 75.69 81 GLN A C 1
ATOM 636 O O . GLN A 1 81 ? 31.603 10.672 -45.350 1.00 75.69 81 GLN A O 1
ATOM 641 N N . LEU A 1 82 ? 31.492 9.750 -43.302 1.00 74.81 82 LEU A N 1
ATOM 642 C CA . LEU A 1 82 ? 30.234 9.036 -43.537 1.00 74.81 82 LEU A CA 1
ATOM 643 C C . LEU A 1 82 ? 29.067 10.006 -43.753 1.00 74.81 82 LEU A C 1
ATOM 645 O O . LEU A 1 82 ? 28.294 9.827 -44.693 1.00 74.81 82 LEU A O 1
ATOM 649 N N . PHE A 1 83 ? 28.981 11.087 -42.976 1.00 76.44 83 PHE A N 1
ATOM 650 C CA . PHE A 1 83 ? 27.977 12.134 -43.179 1.00 76.44 83 PHE A CA 1
ATOM 651 C C . PHE A 1 83 ? 28.140 12.868 -44.512 1.00 76.44 83 PHE A C 1
ATOM 653 O O . PHE A 1 83 ? 27.142 13.317 -45.071 1.00 76.44 83 PHE A O 1
ATOM 660 N N . ARG A 1 84 ? 29.362 12.977 -45.055 1.00 81.75 84 ARG A N 1
ATOM 661 C CA . ARG A 1 84 ? 29.581 13.560 -46.389 1.00 81.75 84 ARG A CA 1
ATOM 662 C C . ARG A 1 84 ? 29.047 12.668 -47.507 1.00 81.75 84 ARG A C 1
ATOM 664 O O . ARG A 1 84 ? 28.399 13.187 -48.409 1.00 81.75 84 ARG A O 1
ATOM 671 N N . LYS A 1 85 ? 29.276 11.351 -47.444 1.00 87.38 85 LYS A N 1
ATOM 672 C CA . LYS A 1 85 ? 28.803 10.408 -48.477 1.00 87.38 85 LYS A CA 1
ATOM 673 C C . LYS A 1 85 ? 27.312 10.077 -48.353 1.00 87.38 85 LYS A C 1
ATOM 675 O O . LYS A 1 85 ? 26.636 9.925 -49.361 1.00 87.38 85 LYS A O 1
ATOM 680 N N . TYR A 1 86 ? 26.785 10.026 -47.131 1.00 91.19 86 TYR A N 1
ATOM 681 C CA . TYR A 1 86 ? 25.418 9.581 -46.839 1.00 91.19 86 TYR A CA 1
ATOM 682 C C . TYR A 1 86 ? 24.538 10.686 -46.248 1.00 91.19 86 TYR A C 1
ATOM 684 O O . TYR A 1 86 ? 23.636 10.412 -45.458 1.00 91.19 86 TYR A O 1
ATOM 692 N N . ARG A 1 87 ? 24.773 11.949 -46.627 1.00 89.00 87 ARG A N 1
ATOM 693 C CA . ARG A 1 87 ? 24.100 13.122 -46.038 1.00 89.00 87 ARG A CA 1
ATOM 694 C C . ARG A 1 87 ? 22.573 13.004 -46.028 1.00 89.00 87 ARG A C 1
ATOM 696 O O . ARG A 1 87 ? 21.943 13.334 -45.028 1.00 89.00 87 ARG A O 1
ATOM 703 N N . ILE A 1 88 ? 21.984 12.509 -47.118 1.00 92.12 88 ILE A N 1
ATOM 704 C CA . ILE A 1 88 ? 20.527 12.355 -47.249 1.00 92.12 88 ILE A CA 1
ATOM 705 C C . ILE A 1 88 ? 20.010 11.249 -46.320 1.00 92.12 88 ILE A C 1
ATOM 707 O O . ILE A 1 88 ? 19.065 11.470 -45.566 1.00 92.12 88 ILE A O 1
ATOM 711 N N . VAL A 1 89 ? 20.660 10.082 -46.314 1.00 92.44 89 VAL A N 1
ATOM 712 C CA . VAL A 1 89 ? 20.285 8.946 -45.452 1.00 92.44 89 VAL A CA 1
ATOM 713 C C . VAL A 1 89 ? 20.416 9.322 -43.974 1.00 92.44 89 VAL A C 1
ATOM 715 O O . VAL A 1 89 ? 19.524 9.037 -43.179 1.00 92.44 89 VAL A O 1
ATOM 718 N N . ALA A 1 90 ? 21.479 10.041 -43.613 1.00 89.69 90 ALA A N 1
ATOM 719 C CA . ALA A 1 90 ? 21.683 10.552 -42.266 1.00 89.69 90 ALA A CA 1
ATOM 720 C C . ALA A 1 90 ? 20.587 11.539 -41.832 1.00 89.69 90 ALA A C 1
ATOM 722 O O . ALA A 1 90 ? 20.103 11.448 -40.704 1.00 89.69 90 ALA A O 1
ATOM 723 N N . LEU A 1 91 ? 20.159 12.448 -42.717 1.00 93.19 91 LEU A N 1
ATOM 724 C CA . LEU A 1 91 ? 19.045 13.361 -42.438 1.00 93.19 91 LEU A CA 1
ATOM 725 C C . LEU A 1 91 ? 17.727 12.602 -42.233 1.00 93.19 91 LEU A C 1
ATOM 727 O O . LEU A 1 91 ? 16.990 12.912 -41.299 1.00 93.19 91 LEU A O 1
ATOM 731 N N . LEU A 1 92 ? 17.450 11.577 -43.046 1.00 95.88 92 LEU A N 1
ATOM 732 C CA . LEU A 1 92 ? 16.258 10.737 -42.890 1.00 95.88 92 LEU A CA 1
ATOM 733 C C . LEU A 1 92 ? 16.267 9.967 -41.562 1.00 95.88 92 LEU A C 1
ATOM 735 O O . LEU A 1 92 ? 15.268 9.982 -40.842 1.00 95.88 92 LEU A O 1
ATOM 739 N N . LEU A 1 93 ? 17.399 9.359 -41.189 1.00 95.50 93 LEU A N 1
ATOM 740 C CA . LEU A 1 93 ? 17.547 8.690 -39.892 1.00 95.50 93 LEU A CA 1
ATOM 741 C C . LEU A 1 93 ? 17.409 9.667 -38.719 1.00 95.50 93 LEU A C 1
ATOM 743 O O . LEU A 1 93 ? 16.756 9.339 -37.730 1.00 95.50 93 LEU A O 1
ATOM 747 N N . ALA A 1 94 ? 17.976 10.871 -38.825 1.00 94.62 94 ALA A N 1
ATOM 748 C CA . ALA A 1 94 ? 17.852 11.894 -37.791 1.00 94.62 94 ALA A CA 1
ATOM 749 C C . ALA A 1 94 ? 16.392 12.345 -37.610 1.00 94.62 94 ALA A C 1
ATOM 751 O O . ALA A 1 94 ? 15.919 12.472 -36.477 1.00 94.62 94 ALA A O 1
ATOM 752 N N . LEU A 1 95 ? 15.651 12.533 -38.707 1.00 96.81 95 LEU A N 1
ATOM 753 C CA . LEU A 1 95 ? 14.224 12.860 -38.661 1.00 96.81 95 LEU A CA 1
ATOM 754 C C . LEU A 1 95 ? 13.401 11.721 -38.048 1.00 96.81 95 LEU A C 1
ATOM 756 O O . LEU A 1 95 ? 12.569 11.978 -37.173 1.00 96.81 95 LEU A O 1
ATOM 760 N N . LEU A 1 96 ? 13.669 10.472 -38.440 1.00 97.75 96 LEU A N 1
ATOM 761 C CA . LEU A 1 96 ? 12.997 9.296 -37.885 1.00 97.75 96 LEU A CA 1
ATOM 762 C C . LEU A 1 96 ? 13.284 9.140 -36.383 1.00 97.75 96 LEU A C 1
ATOM 764 O O . LEU A 1 96 ? 12.361 8.927 -35.596 1.00 97.75 96 LEU A O 1
ATOM 768 N N . GLY A 1 97 ? 14.539 9.328 -35.968 1.00 97.50 97 GLY A N 1
ATOM 769 C CA . GLY A 1 97 ? 14.949 9.311 -34.565 1.00 97.50 97 GLY A CA 1
ATOM 770 C C . GLY A 1 97 ? 14.268 10.408 -33.744 1.00 97.50 97 GLY A C 1
ATOM 771 O O . GLY A 1 97 ? 13.736 10.137 -32.665 1.00 97.50 97 GLY A O 1
ATOM 772 N N . CYS A 1 98 ? 14.192 11.632 -34.278 1.00 97.56 98 CYS A N 1
ATOM 773 C CA . CYS A 1 98 ? 13.467 12.740 -33.653 1.00 97.56 98 CYS A CA 1
ATOM 774 C C . CYS A 1 98 ? 11.966 12.450 -33.508 1.00 97.56 98 CYS A C 1
ATOM 776 O O . CYS A 1 98 ? 11.387 12.707 -32.447 1.00 97.56 98 CYS A O 1
ATOM 778 N N . ALA A 1 99 ? 11.325 11.900 -34.544 1.00 97.75 99 ALA A N 1
ATOM 779 C CA . ALA A 1 99 ? 9.912 11.530 -34.505 1.00 97.75 99 ALA A CA 1
ATOM 780 C C . ALA A 1 99 ? 9.648 10.413 -33.481 1.00 97.75 99 ALA A C 1
ATOM 782 O O . ALA A 1 99 ? 8.738 10.534 -32.654 1.00 97.75 99 ALA A O 1
ATOM 783 N N . TYR A 1 100 ? 10.489 9.374 -33.469 1.00 97.88 100 TYR A N 1
ATOM 784 C CA . TYR A 1 100 ? 10.416 8.276 -32.506 1.00 97.88 100 TYR A CA 1
ATOM 785 C C . TYR A 1 100 ? 10.590 8.769 -31.065 1.00 97.88 100 TYR A C 1
ATOM 787 O O . TYR A 1 100 ? 9.772 8.453 -30.200 1.00 97.88 100 TYR A O 1
ATOM 795 N N . PHE A 1 101 ? 11.596 9.609 -30.803 1.00 97.50 101 PHE A N 1
ATOM 796 C CA . PHE A 1 101 ? 11.832 10.167 -29.472 1.00 97.50 101 PHE A CA 1
ATOM 797 C C . PHE A 1 101 ? 10.656 11.027 -28.991 1.00 97.50 101 PHE A C 1
ATOM 799 O O . PHE A 1 101 ? 10.207 10.889 -27.850 1.00 97.50 101 PHE A O 1
ATOM 806 N N . ARG A 1 102 ? 10.095 11.873 -29.867 1.00 96.88 102 ARG A N 1
ATOM 807 C CA . ARG A 1 102 ? 8.897 12.668 -29.551 1.00 96.88 102 ARG A CA 1
ATOM 808 C C . ARG A 1 102 ? 7.683 11.786 -29.256 1.00 96.88 102 ARG A C 1
ATOM 810 O O . ARG A 1 102 ? 6.959 12.071 -28.302 1.00 96.88 102 ARG A O 1
ATOM 817 N N . SER A 1 103 ? 7.471 10.722 -30.030 1.00 95.62 103 SER A N 1
ATOM 818 C CA . SER A 1 103 ? 6.378 9.767 -29.805 1.00 95.62 103 SER A CA 1
ATOM 819 C C . SER A 1 103 ? 6.538 9.036 -28.468 1.00 95.62 103 SER A C 1
ATOM 821 O O . SER A 1 103 ? 5.628 9.035 -27.636 1.00 95.62 103 SER A O 1
ATOM 823 N N . LYS A 1 104 ? 7.744 8.527 -28.188 1.00 96.06 104 LYS A N 1
ATOM 824 C CA . LYS A 1 104 ? 8.073 7.859 -26.925 1.00 96.06 104 LYS A CA 1
ATOM 825 C C . LYS A 1 104 ? 7.877 8.781 -25.721 1.00 96.06 104 LYS A C 1
ATOM 827 O O . LYS A 1 104 ? 7.324 8.351 -24.712 1.00 96.06 104 LYS A O 1
ATOM 832 N N . LYS A 1 105 ? 8.260 10.059 -25.832 1.00 96.12 105 LYS A N 1
ATOM 833 C CA . LYS A 1 105 ? 8.034 11.060 -24.778 1.00 96.12 105 LYS A CA 1
ATOM 834 C C . LYS A 1 105 ? 6.544 11.217 -24.454 1.00 96.12 105 LYS A C 1
ATOM 836 O O . LYS A 1 105 ? 6.186 11.208 -23.278 1.00 96.12 105 LYS A O 1
ATOM 841 N N . LYS A 1 106 ? 5.678 11.310 -25.471 1.00 95.56 106 LYS A N 1
ATOM 842 C CA . LYS A 1 106 ? 4.218 11.391 -25.275 1.00 95.56 106 LYS A CA 1
ATOM 843 C C . LYS A 1 106 ? 3.663 10.135 -24.599 1.00 95.56 106 LYS A C 1
ATOM 845 O O . LYS A 1 106 ? 2.873 10.249 -23.668 1.00 95.56 106 LYS A O 1
ATOM 850 N N . LEU A 1 107 ? 4.116 8.953 -25.017 1.00 97.19 107 LEU A N 1
ATOM 851 C CA . LEU A 1 107 ? 3.687 7.684 -24.426 1.00 97.19 107 LEU A CA 1
ATOM 852 C C . LEU A 1 107 ? 4.100 7.571 -22.952 1.00 97.19 107 LEU A C 1
ATOM 854 O O . LEU A 1 107 ? 3.292 7.185 -22.113 1.00 97.19 107 LEU A O 1
ATOM 858 N N . MET A 1 108 ? 5.325 7.979 -22.604 1.00 96.50 108 MET A N 1
ATOM 859 C CA . MET A 1 108 ? 5.757 8.003 -21.202 1.00 96.50 108 MET A CA 1
ATOM 860 C C . MET A 1 108 ? 4.926 8.975 -20.359 1.00 96.50 108 MET A C 1
ATOM 862 O O . MET A 1 108 ? 4.546 8.629 -19.245 1.00 96.50 108 MET A O 1
ATOM 866 N N . GLN A 1 109 ? 4.596 10.158 -20.886 1.00 96.31 109 GLN A N 1
ATOM 867 C CA . GLN A 1 109 ? 3.717 11.105 -20.191 1.00 96.31 109 GLN A CA 1
ATOM 868 C C . GLN A 1 109 ? 2.319 10.518 -19.950 1.00 96.31 109 GLN A C 1
ATOM 870 O O . GLN A 1 109 ? 1.781 10.659 -18.856 1.00 96.31 109 GLN A O 1
ATOM 875 N N . GLN A 1 110 ? 1.752 9.804 -20.927 1.00 96.19 110 GLN A N 1
ATOM 876 C CA . GLN A 1 110 ? 0.461 9.129 -20.764 1.00 96.19 110 GLN A CA 1
ATOM 877 C C . GLN A 1 110 ? 0.509 8.023 -19.706 1.00 96.19 110 GLN A C 1
ATOM 879 O O . GLN A 1 110 ? -0.393 7.943 -18.875 1.00 96.19 110 GLN A O 1
ATOM 884 N N . LEU A 1 111 ? 1.568 7.209 -19.688 1.00 96.88 111 LEU A N 1
ATOM 885 C CA . LEU A 1 111 ? 1.743 6.169 -18.671 1.00 96.88 111 LEU A CA 1
ATOM 886 C C . LEU A 1 111 ? 1.898 6.756 -17.263 1.00 96.88 111 LEU A C 1
ATOM 888 O O . LEU A 1 111 ? 1.353 6.204 -16.308 1.00 96.88 111 LEU A O 1
ATOM 892 N N . LEU A 1 112 ? 2.604 7.882 -17.125 1.00 97.62 112 LEU A N 1
ATOM 893 C CA . LEU A 1 112 ? 2.718 8.579 -15.842 1.00 97.62 112 LEU A CA 1
ATOM 894 C C . LEU A 1 112 ? 1.355 9.082 -15.359 1.00 97.62 112 LEU A C 1
ATOM 896 O O . LEU A 1 112 ? 0.978 8.791 -14.226 1.00 97.62 112 LEU A O 1
ATOM 900 N N . LEU A 1 113 ? 0.579 9.734 -16.230 1.00 97.56 113 LEU A N 1
ATOM 901 C CA . LEU A 1 113 ? -0.779 10.175 -15.898 1.00 97.56 113 LEU A CA 1
ATOM 902 C C . LEU A 1 113 ? -1.693 8.997 -15.533 1.00 97.56 113 LEU A C 1
ATOM 904 O O . LEU A 1 113 ? -2.473 9.085 -14.588 1.00 97.56 113 LEU A O 1
ATOM 908 N N . GLN A 1 114 ? -1.581 7.869 -16.237 1.00 96.19 114 GLN A N 1
ATOM 909 C CA . GLN A 1 114 ? -2.358 6.668 -15.929 1.00 96.19 114 GLN A CA 1
ATOM 910 C C . GLN A 1 114 ? -2.000 6.102 -14.550 1.00 96.19 114 GLN A C 1
ATOM 912 O O . GLN A 1 114 ? -2.892 5.745 -13.780 1.00 96.19 114 GLN A O 1
ATOM 917 N N . LYS A 1 115 ? -0.708 6.078 -14.208 1.00 96.25 115 LYS A N 1
ATOM 918 C CA . LYS A 1 115 ? -0.232 5.646 -12.891 1.00 96.25 115 LYS A CA 1
ATOM 919 C C . LYS A 1 115 ? -0.723 6.574 -11.779 1.00 96.25 115 LYS A C 1
ATOM 921 O O . LYS A 1 115 ? -1.123 6.097 -10.719 1.00 96.25 115 LYS A O 1
ATOM 926 N N . GLU A 1 116 ? -0.724 7.885 -12.004 1.00 97.06 116 GLU A N 1
ATOM 927 C CA . GLU A 1 116 ? -1.269 8.852 -11.046 1.00 97.06 116 GLU A CA 1
ATOM 928 C C . GLU A 1 116 ? -2.772 8.652 -10.835 1.00 97.06 116 GLU A C 1
ATOM 930 O O . GLU A 1 116 ? -3.226 8.559 -9.691 1.00 97.06 116 GLU A O 1
ATOM 935 N N . LEU A 1 117 ? -3.541 8.493 -11.915 1.00 97.69 117 LEU A N 1
ATOM 936 C CA . LEU A 1 117 ? -4.970 8.187 -11.835 1.00 97.69 117 LEU A CA 1
ATOM 937 C C . LEU A 1 117 ? -5.220 6.892 -11.057 1.00 97.69 117 LEU A C 1
ATOM 939 O O . LEU A 1 117 ? -6.049 6.878 -10.148 1.00 97.69 117 LEU A O 1
ATOM 943 N N . GLU A 1 118 ? -4.455 5.837 -11.326 1.00 97.44 118 GLU A N 1
ATOM 944 C CA . GLU A 1 118 ? -4.568 4.573 -10.603 1.00 97.44 118 GLU A CA 1
ATOM 945 C C . GLU A 1 118 ? -4.261 4.736 -9.105 1.00 97.44 118 GLU A C 1
ATOM 947 O O . GLU A 1 118 ? -5.002 4.241 -8.252 1.00 97.44 118 GLU A O 1
ATOM 952 N N . LEU A 1 119 ? -3.209 5.482 -8.753 1.00 97.12 119 LEU A N 1
ATOM 953 C CA . LEU A 1 119 ? -2.880 5.773 -7.357 1.00 97.12 119 LEU A CA 1
ATOM 954 C C . LEU A 1 119 ? -3.996 6.559 -6.663 1.00 97.12 119 LEU A C 1
ATOM 956 O O . LEU A 1 119 ? -4.356 6.237 -5.526 1.00 97.12 119 LEU A O 1
ATOM 960 N N . THR A 1 120 ? -4.579 7.561 -7.328 1.00 95.56 120 THR A N 1
ATOM 961 C CA . THR A 1 120 ? -5.714 8.306 -6.763 1.00 95.56 120 THR A CA 1
ATOM 962 C C . THR A 1 120 ? -6.950 7.424 -6.599 1.00 95.56 120 THR A C 1
ATOM 964 O O . THR A 1 120 ? -7.613 7.500 -5.564 1.00 95.56 120 THR A O 1
ATOM 967 N N . GLN A 1 121 ? -7.226 6.528 -7.547 1.00 96.19 121 GLN A N 1
ATOM 968 C CA . GLN A 1 121 ? -8.340 5.587 -7.468 1.00 96.19 121 GLN A CA 1
ATOM 969 C C . GLN A 1 121 ? -8.154 4.589 -6.320 1.00 96.19 121 GLN A C 1
ATOM 971 O O . GLN A 1 121 ? -9.070 4.400 -5.517 1.00 96.19 121 GLN A O 1
ATOM 976 N N . ARG A 1 122 ? -6.953 4.016 -6.168 1.00 95.31 122 ARG A N 1
ATOM 977 C CA . ARG A 1 122 ? -6.610 3.138 -5.038 1.00 95.31 122 ARG A CA 1
ATOM 978 C C . ARG A 1 122 ? -6.778 3.861 -3.699 1.00 95.31 122 ARG A C 1
ATOM 980 O O . ARG A 1 122 ? -7.327 3.290 -2.760 1.00 95.31 122 ARG A O 1
ATOM 987 N N . ARG A 1 123 ? -6.358 5.130 -3.604 1.00 95.56 123 ARG A N 1
ATOM 988 C CA . ARG A 1 123 ? -6.564 5.959 -2.401 1.00 95.56 123 ARG A CA 1
ATOM 989 C C . ARG A 1 123 ? -8.046 6.192 -2.111 1.00 95.56 123 ARG A C 1
ATOM 991 O O . ARG A 1 123 ? -8.449 6.064 -0.960 1.00 95.56 123 ARG A O 1
ATOM 998 N N . ARG A 1 124 ? -8.858 6.495 -3.130 1.00 95.88 124 ARG A N 1
ATOM 999 C CA . ARG A 1 124 ? -10.315 6.656 -2.978 1.00 95.88 124 ARG A CA 1
ATOM 1000 C C . ARG A 1 124 ? -10.973 5.373 -2.483 1.00 95.88 124 ARG A C 1
ATOM 1002 O O . ARG A 1 124 ? -11.749 5.434 -1.540 1.00 95.88 124 ARG A O 1
ATOM 1009 N N . HIS A 1 125 ? -10.603 4.223 -3.045 1.00 94.88 125 HIS A N 1
ATOM 1010 C CA . HIS A 1 125 ? -11.150 2.940 -2.613 1.00 94.88 125 HIS A CA 1
ATOM 1011 C C . HIS A 1 125 ? -10.814 2.636 -1.145 1.00 94.88 125 HIS A C 1
ATOM 1013 O O . HIS A 1 125 ? -11.704 2.318 -0.357 1.00 94.88 125 HIS A O 1
ATOM 1019 N N . LYS A 1 126 ? -9.552 2.838 -0.741 1.00 93.56 126 LYS A N 1
ATOM 1020 C CA . LYS A 1 126 ? -9.141 2.692 0.665 1.00 93.56 126 LYS A CA 1
ATOM 1021 C C . LYS A 1 126 ? -9.894 3.649 1.593 1.00 93.56 126 LYS A C 1
ATOM 1023 O O . LYS A 1 126 ? -10.318 3.231 2.664 1.00 93.56 126 LYS A O 1
ATOM 1028 N N . ARG A 1 127 ? -10.111 4.905 1.180 1.00 96.50 127 ARG A N 1
ATOM 1029 C CA . ARG A 1 127 ? -10.921 5.868 1.949 1.00 96.50 127 ARG A CA 1
ATOM 1030 C C . ARG A 1 127 ? -12.366 5.402 2.100 1.00 96.50 127 ARG A C 1
ATOM 1032 O O . ARG A 1 127 ? -12.846 5.369 3.221 1.00 96.50 127 ARG A O 1
ATOM 1039 N N . SER A 1 128 ? -13.011 4.944 1.025 1.00 95.00 128 SER A N 1
ATOM 1040 C CA . SER A 1 128 ? -14.383 4.423 1.110 1.00 95.00 128 SER A CA 1
ATOM 1041 C C . SER A 1 128 ? -14.498 3.187 2.007 1.00 95.00 128 SER A C 1
ATOM 1043 O O . SER A 1 128 ? -15.465 3.059 2.751 1.00 95.00 128 SER A O 1
ATOM 1045 N N . GLN A 1 129 ? -13.496 2.299 1.999 1.00 95.25 129 GLN A N 1
ATOM 1046 C CA . GLN A 1 129 ? -13.455 1.162 2.924 1.00 95.25 129 GLN A CA 1
ATOM 1047 C C . GLN A 1 129 ? -13.309 1.636 4.374 1.00 95.25 129 GLN A C 1
ATOM 1049 O O . GLN A 1 129 ? -14.022 1.165 5.257 1.00 95.25 129 GLN A O 1
ATOM 1054 N N . MET A 1 130 ? -12.417 2.598 4.623 1.00 96.62 130 MET A N 1
ATOM 1055 C CA . MET A 1 130 ? -12.207 3.161 5.956 1.00 96.62 130 MET A CA 1
ATOM 1056 C C . MET A 1 130 ? -13.461 3.879 6.473 1.00 96.62 130 MET A C 1
ATOM 1058 O O . MET A 1 130 ? -13.831 3.697 7.628 1.00 96.62 130 MET A O 1
ATOM 1062 N N . GLU A 1 131 ? -14.158 4.626 5.617 1.00 96.31 131 GLU A N 1
ATOM 1063 C CA . GLU A 1 131 ? -15.444 5.259 5.928 1.00 96.31 131 GLU A CA 1
ATOM 1064 C C . GLU A 1 131 ? -16.533 4.224 6.230 1.00 96.31 131 GLU A C 1
ATOM 1066 O O . GLU A 1 131 ? -17.269 4.386 7.202 1.00 96.31 131 GLU A O 1
ATOM 1071 N N . ALA A 1 132 ? -16.601 3.127 5.468 1.00 94.75 132 ALA A N 1
ATOM 1072 C CA . ALA A 1 132 ? -17.537 2.037 5.731 1.00 94.75 132 ALA A CA 1
ATOM 1073 C C . ALA A 1 132 ? -17.266 1.364 7.088 1.00 94.75 132 ALA A C 1
ATOM 1075 O O . ALA A 1 132 ? -18.192 1.164 7.878 1.00 94.75 132 ALA A O 1
ATOM 1076 N N . HIS A 1 133 ? -16.002 1.076 7.412 1.00 92.38 133 HIS A N 1
ATOM 1077 C CA . HIS A 1 133 ? -15.629 0.541 8.724 1.00 92.38 133 HIS A CA 1
ATOM 1078 C C . HIS A 1 133 ? -15.935 1.528 9.854 1.00 92.38 133 HIS A C 1
ATOM 1080 O O . HIS A 1 133 ? -16.493 1.137 10.879 1.00 92.38 133 HIS A O 1
ATOM 1086 N N . LEU A 1 134 ? -15.647 2.814 9.657 1.00 96.81 134 LEU A N 1
ATOM 1087 C CA . LEU A 1 134 ? -15.938 3.860 10.632 1.00 96.81 134 LEU A CA 1
ATOM 1088 C C . LEU A 1 134 ? -17.449 4.019 10.854 1.00 96.81 134 LEU A C 1
ATOM 1090 O O . LEU A 1 134 ? -17.884 4.185 11.992 1.00 96.81 134 LEU A O 1
ATOM 1094 N N . ALA A 1 135 ? -18.267 3.894 9.806 1.00 94.88 135 ALA A N 1
ATOM 1095 C CA . ALA A 1 135 ? -19.723 3.882 9.921 1.00 94.88 135 ALA A CA 1
ATOM 1096 C C . ALA A 1 135 ? -20.225 2.681 10.740 1.00 94.88 135 ALA A C 1
ATOM 1098 O O . ALA A 1 135 ? -21.101 2.842 11.592 1.00 94.88 135 ALA A O 1
ATOM 1099 N N . ILE A 1 136 ? -19.639 1.492 10.548 1.00 92.25 136 ILE A N 1
ATOM 1100 C CA . ILE A 1 136 ? -19.958 0.302 11.353 1.00 92.25 136 ILE A CA 1
ATOM 1101 C C . ILE A 1 136 ? -19.587 0.528 12.824 1.00 92.25 136 ILE A C 1
ATOM 1103 O O . ILE A 1 136 ? -20.391 0.225 13.706 1.00 92.25 136 ILE A O 1
ATOM 1107 N N . VAL A 1 137 ? -18.408 1.092 13.103 1.00 92.88 137 VAL A N 1
ATOM 1108 C CA . VAL A 1 137 ? -17.968 1.399 14.475 1.00 92.88 137 VAL A CA 1
ATOM 1109 C C . VAL A 1 137 ? -18.888 2.431 15.128 1.00 92.88 137 VAL A C 1
ATOM 1111 O O . VAL A 1 137 ? -19.372 2.189 16.230 1.00 92.88 137 VAL A O 1
ATOM 1114 N N . LYS A 1 138 ? -19.225 3.526 14.437 1.00 93.81 138 LYS A N 1
ATOM 1115 C CA . LYS A 1 138 ? -20.184 4.529 14.934 1.00 93.81 138 LYS A CA 1
ATOM 1116 C C . LYS A 1 138 ? -21.550 3.918 15.235 1.00 93.81 138 LYS A C 1
ATOM 1118 O O . LYS A 1 138 ? -22.133 4.189 16.281 1.00 93.81 138 LYS A O 1
ATOM 1123 N N . LYS A 1 139 ? -22.045 3.048 14.351 1.00 92.69 139 LYS A N 1
ATOM 1124 C CA . LYS A 1 139 ? -23.308 2.331 14.561 1.00 92.69 139 LYS A CA 1
ATOM 1125 C C . LYS A 1 139 ? -23.253 1.434 15.800 1.00 92.69 139 LYS A C 1
ATOM 1127 O O . LYS A 1 139 ? -24.244 1.345 16.517 1.00 92.69 139 LYS A O 1
ATOM 1132 N N . ARG A 1 140 ? -22.107 0.799 16.071 1.00 85.06 140 ARG A N 1
ATOM 1133 C CA . ARG A 1 140 ? -21.882 0.013 17.297 1.00 85.06 140 ARG A CA 1
ATOM 1134 C C . ARG A 1 140 ? -21.727 0.884 18.542 1.00 85.06 140 ARG A C 1
ATOM 1136 O O . ARG A 1 140 ? -22.113 0.438 19.607 1.00 85.06 140 ARG A O 1
ATOM 1143 N N . GLN A 1 141 ? -21.219 2.109 18.428 1.00 92.94 141 GLN A N 1
ATOM 1144 C CA . GLN A 1 141 ? -21.053 3.029 19.559 1.00 92.94 141 GLN A CA 1
ATOM 1145 C C . GLN A 1 141 ? -22.388 3.546 20.121 1.00 92.94 141 GLN A C 1
ATOM 1147 O O . GLN A 1 141 ? -22.504 3.805 21.315 1.00 92.94 141 GLN A O 1
ATOM 1152 N N . LEU A 1 142 ? -23.413 3.658 19.276 1.00 91.81 142 LEU A N 1
ATOM 1153 C CA . LEU A 1 142 ? -24.738 4.161 19.650 1.00 91.81 142 LEU A CA 1
ATOM 1154 C C . LEU A 1 142 ? -25.404 3.366 20.801 1.00 91.81 142 LEU A C 1
ATOM 1156 O O . LEU A 1 142 ? -25.770 3.993 21.797 1.00 91.81 142 LEU A O 1
ATOM 1160 N N . PRO A 1 143 ? -25.508 2.019 20.757 1.00 89.19 143 PRO A N 1
ATOM 1161 C CA . PRO A 1 143 ? -26.046 1.248 21.879 1.00 89.19 143 PRO A CA 1
ATOM 1162 C C . PRO A 1 143 ? -25.179 1.333 23.142 1.00 89.19 143 PRO A C 1
ATOM 1164 O O . PRO A 1 143 ? -25.730 1.299 24.238 1.00 89.19 143 PRO A O 1
ATOM 1167 N N . PHE A 1 144 ? -23.855 1.500 23.026 1.00 88.69 144 PHE A N 1
ATOM 1168 C CA . PHE A 1 144 ? -22.997 1.712 24.200 1.00 88.69 144 PHE A CA 1
ATOM 1169 C C . PHE A 1 144 ? -23.303 3.033 24.890 1.00 88.69 144 PHE A C 1
ATOM 1171 O O . PHE A 1 144 ? -23.456 3.062 26.107 1.00 88.69 144 PHE A O 1
ATOM 1178 N N . ASN A 1 145 ? -23.451 4.111 24.123 1.00 91.81 145 ASN A N 1
ATOM 1179 C CA . ASN A 1 145 ? -23.810 5.410 24.681 1.00 91.81 145 ASN A CA 1
ATOM 1180 C C . ASN A 1 145 ? -25.175 5.354 25.384 1.00 91.81 145 ASN A C 1
ATOM 1182 O O . ASN A 1 145 ? -25.313 5.898 26.476 1.00 91.81 145 ASN A O 1
ATOM 1186 N N . MET A 1 146 ? -26.145 4.634 24.810 1.00 92.69 146 MET A N 1
ATOM 1187 C CA . MET A 1 146 ? -27.459 4.413 25.423 1.00 92.69 146 MET A CA 1
ATOM 1188 C C . MET A 1 146 ? -27.381 3.560 26.701 1.00 92.69 146 MET A C 1
ATOM 1190 O O . MET A 1 146 ? -28.039 3.860 27.694 1.00 92.69 146 MET A O 1
ATOM 1194 N N . ALA A 1 147 ? -26.549 2.517 26.718 1.00 89.06 147 ALA A N 1
ATOM 1195 C CA . ALA A 1 147 ? -26.326 1.717 27.921 1.00 89.06 147 ALA A CA 1
ATOM 1196 C C . ALA A 1 147 ? -25.655 2.542 29.032 1.00 89.06 147 ALA A C 1
ATOM 1198 O O . ALA A 1 147 ? -26.041 2.444 30.194 1.00 89.06 147 ALA A O 1
ATOM 1199 N N . ILE A 1 148 ? -24.693 3.402 28.678 1.00 90.19 148 ILE A N 1
ATOM 1200 C CA . ILE A 1 148 ? -24.028 4.311 29.620 1.00 90.19 148 ILE A CA 1
ATOM 1201 C C . ILE A 1 148 ? -25.027 5.313 30.207 1.00 90.19 148 ILE A C 1
ATOM 1203 O O . ILE A 1 148 ? -24.985 5.560 31.410 1.00 90.19 148 ILE A O 1
ATOM 1207 N N . THR A 1 149 ? -25.931 5.885 29.404 1.00 93.50 149 THR A N 1
ATOM 1208 C CA . THR A 1 149 ? -26.947 6.824 29.914 1.00 93.50 149 THR A CA 1
ATOM 1209 C C . THR A 1 149 ? -27.928 6.117 30.844 1.00 93.50 149 THR A C 1
ATOM 1211 O O . THR A 1 149 ? -28.162 6.600 31.946 1.00 93.50 149 THR A O 1
ATOM 1214 N N . MET A 1 150 ? -28.403 4.920 30.477 1.00 92.12 150 MET A N 1
ATOM 1215 C CA . MET A 1 150 ? -29.257 4.109 31.355 1.00 92.12 150 MET A CA 1
ATOM 1216 C C . MET A 1 150 ? -28.562 3.747 32.671 1.00 92.12 150 MET A C 1
ATOM 1218 O O . MET A 1 150 ? -29.187 3.777 33.729 1.00 92.12 150 MET A O 1
ATOM 1222 N N . LEU A 1 151 ? -27.267 3.422 32.629 1.00 92.19 151 LEU A N 1
ATOM 1223 C CA . LEU A 1 151 ? -26.495 3.114 33.829 1.00 92.19 151 LEU A CA 1
ATOM 1224 C C . LEU A 1 151 ? -26.315 4.349 34.722 1.00 92.19 151 LEU A C 1
ATOM 1226 O O . LEU A 1 151 ? -26.448 4.236 35.938 1.00 92.19 151 LEU A O 1
ATOM 1230 N N . LYS A 1 152 ? -26.060 5.525 34.133 1.00 92.12 152 LYS A N 1
ATOM 1231 C CA . LYS A 1 152 ? -25.975 6.796 34.870 1.00 92.12 152 LYS A CA 1
ATOM 1232 C C . LYS A 1 152 ? -27.291 7.132 35.570 1.00 92.12 152 LYS A C 1
ATOM 1234 O O . LYS A 1 152 ? -27.265 7.426 36.761 1.00 92.12 152 LYS A O 1
ATOM 1239 N N . ASP A 1 153 ? -28.418 7.014 34.872 1.00 94.25 153 ASP A N 1
ATOM 1240 C CA . ASP A 1 153 ? -29.748 7.268 35.442 1.00 94.25 153 ASP A CA 1
ATOM 1241 C C . ASP A 1 153 ? -30.091 6.285 36.570 1.00 94.25 153 ASP A C 1
ATOM 1243 O O . ASP A 1 153 ? -30.752 6.636 37.546 1.00 94.25 153 ASP A O 1
ATOM 1247 N N . ARG A 1 154 ? -29.635 5.031 36.466 1.00 85.44 154 ARG A N 1
ATOM 1248 C CA . ARG A 1 154 ? -29.808 4.038 37.536 1.00 85.44 154 ARG A CA 1
ATOM 1249 C C . ARG A 1 154 ? -28.925 4.342 38.743 1.00 85.44 154 ARG A C 1
ATOM 1251 O O . ARG A 1 154 ? -29.401 4.269 39.873 1.00 85.44 154 ARG A O 1
ATOM 1258 N N . ALA A 1 155 ? -27.666 4.715 38.519 1.00 91.38 155 ALA A N 1
ATOM 1259 C CA . ALA A 1 155 ? -26.745 5.079 39.590 1.00 91.38 155 ALA A CA 1
ATOM 1260 C C . ALA A 1 155 ? -27.249 6.297 40.378 1.00 91.38 155 ALA A C 1
ATOM 1262 O O . ALA A 1 155 ? -27.215 6.286 41.607 1.00 91.38 155 ALA A O 1
ATOM 1263 N N . THR A 1 156 ? -27.785 7.316 39.699 1.00 93.50 156 THR A N 1
ATOM 1264 C CA . THR A 1 156 ? -28.344 8.501 40.367 1.00 93.50 156 THR A CA 1
ATOM 1265 C C . THR A 1 156 ? -29.586 8.161 41.190 1.00 93.50 156 THR A C 1
ATOM 1267 O O . THR A 1 156 ? -29.686 8.601 42.335 1.00 93.50 156 THR A O 1
ATOM 1270 N N . LYS A 1 157 ? -30.489 7.314 40.673 1.00 92.56 157 LYS A N 1
ATOM 1271 C CA . LYS A 1 157 ? -31.646 6.807 41.435 1.00 92.56 157 LYS A CA 1
ATOM 1272 C C . LYS A 1 157 ? -31.226 6.025 42.677 1.00 92.56 157 LYS A C 1
ATOM 1274 O O . LYS A 1 157 ? -31.797 6.240 43.742 1.00 92.56 157 LYS A O 1
ATOM 1279 N N . TYR A 1 158 ? -30.221 5.156 42.564 1.00 87.88 158 TYR A N 1
ATOM 1280 C CA . TYR A 1 158 ? -29.718 4.386 43.703 1.00 87.88 158 TYR A CA 1
ATOM 1281 C C . TYR A 1 158 ? -29.117 5.293 44.782 1.00 87.88 158 TYR A C 1
ATOM 1283 O O . TYR A 1 158 ? -29.424 5.131 45.959 1.00 87.88 158 TYR A O 1
ATOM 1291 N N . VAL A 1 159 ? -28.308 6.281 44.386 1.00 92.19 159 VAL A N 1
ATOM 1292 C CA . VAL A 1 159 ? -27.735 7.265 45.317 1.00 92.19 159 VAL A CA 1
ATOM 1293 C C . VAL A 1 159 ? -28.838 8.073 46.006 1.00 92.19 159 VAL A C 1
ATOM 1295 O O . VAL A 1 159 ? -28.805 8.224 47.225 1.00 92.19 159 VAL A O 1
ATOM 1298 N N . ALA A 1 160 ? -29.854 8.529 45.266 1.00 89.19 160 ALA A N 1
ATOM 1299 C CA . ALA A 1 160 ? -30.990 9.248 45.841 1.00 89.19 160 ALA A CA 1
ATOM 1300 C C . ALA A 1 160 ? -31.789 8.383 46.835 1.00 89.19 160 ALA A C 1
ATOM 1302 O O . ALA A 1 160 ? -32.089 8.838 47.938 1.00 89.19 160 ALA A O 1
ATOM 1303 N N . ALA A 1 161 ? -32.073 7.122 46.489 1.00 84.88 161 ALA A N 1
ATOM 1304 C CA . ALA A 1 161 ? -32.750 6.179 47.378 1.00 84.88 161 ALA A CA 1
ATOM 1305 C C . ALA A 1 161 ? -31.916 5.877 48.635 1.00 84.88 161 ALA A C 1
ATOM 1307 O O . ALA A 1 161 ? -32.456 5.789 49.736 1.00 84.88 161 ALA A O 1
ATOM 1308 N N . GLN A 1 162 ? -30.591 5.759 48.504 1.00 83.94 162 GLN A N 1
ATOM 1309 C CA . GLN A 1 162 ? -29.708 5.549 49.650 1.00 83.94 162 GLN A CA 1
ATOM 1310 C C . GLN A 1 162 ? -29.704 6.762 50.593 1.00 83.94 162 GLN A C 1
ATOM 1312 O O . GLN A 1 162 ? -29.726 6.591 51.811 1.00 83.94 162 GLN A O 1
ATOM 1317 N N . LEU A 1 163 ? -29.740 7.976 50.041 1.00 85.50 163 LEU A N 1
ATOM 1318 C CA . LEU A 1 163 ? -29.777 9.215 50.815 1.00 85.50 163 LEU A CA 1
ATOM 1319 C C . LEU A 1 163 ? -31.122 9.392 51.541 1.00 85.50 163 LEU A C 1
ATOM 1321 O O . LEU A 1 163 ? -31.137 9.747 52.717 1.00 85.50 163 LEU A O 1
ATOM 1325 N N . GLN A 1 164 ? -32.239 9.039 50.896 1.00 83.06 164 GLN A N 1
ATOM 1326 C CA . GLN A 1 164 ? -33.556 8.969 51.548 1.00 83.06 164 GLN A CA 1
ATOM 1327 C C . GLN A 1 164 ? -33.592 7.918 52.669 1.00 83.06 164 GLN A C 1
ATOM 1329 O O . GLN A 1 164 ? -34.154 8.164 53.733 1.00 83.06 164 GLN A O 1
ATOM 1334 N N . ARG A 1 165 ? -32.936 6.764 52.484 1.00 68.50 165 ARG A N 1
ATOM 1335 C CA . ARG A 1 165 ? -32.807 5.742 53.538 1.00 68.50 165 ARG A CA 1
ATOM 1336 C C . ARG A 1 165 ? -31.974 6.205 54.729 1.00 68.50 165 ARG A C 1
ATOM 1338 O O . ARG A 1 165 ? -32.304 5.844 55.851 1.00 68.50 165 ARG A O 1
ATOM 1345 N N . ALA A 1 166 ? -30.924 6.996 54.511 1.00 74.62 166 ALA A N 1
ATOM 1346 C CA . ALA A 1 166 ? -30.134 7.567 55.603 1.00 74.62 166 ALA A CA 1
ATOM 1347 C C . ALA A 1 166 ? -30.953 8.536 56.479 1.00 74.62 166 ALA A C 1
ATOM 1349 O O . ALA A 1 166 ? -30.623 8.734 57.644 1.00 74.62 166 ALA A O 1
ATOM 1350 N N . GLN A 1 167 ? -32.035 9.104 55.937 1.00 72.19 167 GLN A N 1
ATOM 1351 C CA . GLN A 1 167 ? -32.964 9.977 56.660 1.00 72.19 167 GLN A CA 1
ATOM 1352 C C . GLN A 1 167 ? -34.148 9.211 57.288 1.00 72.19 167 GLN A C 1
ATOM 1354 O O . GLN A 1 167 ? -34.756 9.701 58.235 1.00 72.19 167 GLN A O 1
ATOM 1359 N N . ALA A 1 168 ? -34.464 8.002 56.806 1.00 65.12 168 ALA A N 1
ATOM 1360 C CA . ALA A 1 168 ? -35.550 7.152 57.301 1.00 65.12 168 ALA A CA 1
ATOM 1361 C C . ALA A 1 168 ? -35.050 6.080 58.295 1.00 65.12 168 ALA A C 1
ATOM 1363 O O . ALA A 1 168 ? -35.089 4.878 58.032 1.00 65.12 168 ALA A O 1
ATOM 1364 N N . THR A 1 169 ? -34.578 6.499 59.468 1.00 59.25 169 THR A N 1
ATOM 1365 C CA . THR A 1 169 ? -34.305 5.613 60.612 1.00 59.25 169 THR A CA 1
ATOM 1366 C C . THR A 1 169 ? -35.616 5.199 61.281 1.00 59.25 169 THR A C 1
ATOM 1368 O O . THR A 1 169 ? -36.020 5.866 62.221 1.00 59.25 169 THR A O 1
ATOM 1371 N N . ASN A 1 170 ? -36.312 4.154 60.807 1.00 57.75 170 ASN A N 1
ATOM 1372 C CA . ASN A 1 170 ? -37.343 3.451 61.593 1.00 57.75 170 ASN A CA 1
ATOM 1373 C C . ASN A 1 170 ? -37.632 2.020 61.079 1.00 57.75 170 ASN A C 1
ATOM 1375 O O . ASN A 1 170 ? -37.490 1.691 59.903 1.00 57.75 170 ASN A O 1
ATOM 1379 N N . SER A 1 171 ? -38.024 1.163 62.018 1.00 57.44 171 SER A N 1
ATOM 1380 C CA . SER A 1 171 ? -37.924 -0.305 62.130 1.00 57.44 171 SER A CA 1
ATOM 1381 C C . SER A 1 171 ? -38.579 -1.216 61.072 1.00 57.44 171 SER A C 1
ATOM 1383 O O . SER A 1 171 ? -38.414 -2.429 61.165 1.00 57.44 171 SER A O 1
ATOM 1385 N N . ASN A 1 172 ? -39.232 -0.699 60.026 1.00 57.09 172 ASN A N 1
ATOM 1386 C CA . ASN A 1 172 ? -39.867 -1.530 58.980 1.00 57.09 172 ASN A CA 1
ATOM 1387 C C . ASN A 1 172 ? -38.984 -1.776 57.738 1.00 57.09 172 ASN A C 1
ATOM 1389 O O . ASN A 1 172 ? -39.395 -2.438 56.786 1.00 57.09 172 ASN A O 1
ATOM 1393 N N . ALA A 1 173 ? -37.744 -1.283 57.744 1.00 57.53 173 ALA A N 1
ATOM 1394 C CA . ALA A 1 173 ? -36.853 -1.295 56.584 1.00 57.53 173 ALA A CA 1
ATOM 1395 C C . ALA A 1 173 ? -36.259 -2.672 56.215 1.00 57.53 173 ALA A C 1
ATOM 1397 O O . ALA A 1 173 ? -35.537 -2.759 55.228 1.00 57.53 173 ALA A O 1
ATOM 1398 N N . MET A 1 174 ? -36.477 -3.742 56.989 1.00 60.31 174 MET A N 1
ATOM 1399 C CA . MET A 1 174 ? -35.801 -5.030 56.748 1.00 60.31 174 MET A CA 1
ATOM 1400 C C . MET A 1 174 ? -36.481 -5.886 55.669 1.00 60.31 174 MET A C 1
ATOM 1402 O O . MET A 1 174 ? -35.786 -6.434 54.822 1.00 60.31 174 MET A O 1
ATOM 1406 N N . LEU A 1 175 ? -37.817 -5.936 55.635 1.00 60.94 175 LEU A N 1
ATOM 1407 C CA . LEU A 1 175 ? -38.562 -6.719 54.636 1.00 60.94 175 LEU A CA 1
ATOM 1408 C C . LEU A 1 175 ? -38.570 -6.056 53.246 1.00 60.94 175 LEU A C 1
ATOM 1410 O O . LEU A 1 175 ? -38.471 -6.751 52.239 1.00 60.94 175 LEU A O 1
ATOM 1414 N N . SER A 1 176 ? -38.593 -4.716 53.168 1.00 63.75 176 SER A N 1
ATOM 1415 C CA . SER A 1 176 ? -38.483 -4.005 51.876 1.00 63.75 176 SER A CA 1
ATOM 1416 C C . SER A 1 176 ? -37.092 -4.168 51.241 1.00 63.75 176 SER A C 1
ATOM 1418 O O . SER A 1 176 ? -36.977 -4.261 50.017 1.00 63.75 176 SER A O 1
ATOM 1420 N N . LYS A 1 177 ? -36.031 -4.291 52.056 1.00 67.81 177 LYS A N 1
ATOM 1421 C CA . LYS A 1 177 ? -34.655 -4.509 51.572 1.00 67.81 177 LYS A CA 1
ATOM 1422 C C . LYS A 1 177 ? -34.517 -5.786 50.759 1.00 67.81 177 LYS A C 1
ATOM 1424 O O . LYS A 1 177 ? -33.803 -5.777 49.762 1.00 67.81 177 LYS A O 1
ATOM 1429 N N . GLU A 1 178 ? -35.173 -6.858 51.181 1.00 75.94 178 GLU A N 1
ATOM 1430 C CA . GLU A 1 178 ? -35.058 -8.155 50.519 1.00 75.94 178 GLU A CA 1
ATOM 1431 C C . GLU A 1 178 ? -35.795 -8.144 49.176 1.00 75.94 178 GLU A C 1
ATOM 1433 O O . GLU A 1 178 ? -35.226 -8.537 48.157 1.00 75.94 178 GLU A O 1
ATOM 1438 N N . THR A 1 179 ? -36.985 -7.535 49.127 1.00 80.44 179 THR A N 1
ATOM 1439 C CA . THR A 1 179 ? -37.729 -7.358 47.872 1.00 80.44 179 THR A CA 1
ATOM 1440 C C . THR A 1 179 ? -37.021 -6.430 46.881 1.00 80.44 179 THR A C 1
ATOM 1442 O O . THR A 1 179 ? -37.031 -6.685 45.678 1.00 80.44 179 THR A O 1
ATOM 1445 N N . GLU A 1 180 ? -36.350 -5.378 47.359 1.00 76.75 180 GLU A N 1
ATOM 1446 C CA . GLU A 1 180 ? -35.624 -4.436 46.498 1.00 76.75 180 GLU A CA 1
ATOM 1447 C C . GLU A 1 180 ? -34.281 -4.997 46.015 1.00 76.75 180 GLU A C 1
ATOM 1449 O O . GLU A 1 180 ? -33.899 -4.767 44.867 1.00 76.75 180 GLU A O 1
ATOM 1454 N N . LEU A 1 181 ? -33.576 -5.776 46.843 1.00 79.94 181 LEU A N 1
ATOM 1455 C CA . LEU A 1 181 ? -32.387 -6.514 46.407 1.00 79.94 181 LEU A CA 1
ATOM 1456 C C . LEU A 1 181 ? -32.738 -7.549 45.342 1.00 79.94 181 LEU A C 1
ATOM 1458 O O . LEU A 1 181 ? -32.016 -7.675 44.355 1.00 79.94 181 LEU A O 1
ATOM 1462 N N . GLN A 1 182 ? -33.864 -8.241 45.505 1.00 80.94 182 GLN A N 1
ATOM 1463 C CA . GLN A 1 182 ? -34.329 -9.227 44.539 1.00 80.94 182 GLN A CA 1
ATOM 1464 C C . GLN A 1 182 ? -34.770 -8.569 43.221 1.00 80.94 182 GLN A C 1
ATOM 1466 O O . GLN A 1 182 ? -34.458 -9.081 42.143 1.00 80.94 182 GLN A O 1
ATOM 1471 N N . ALA A 1 183 ? -35.401 -7.391 43.283 1.00 85.00 183 ALA A N 1
ATOM 1472 C CA . ALA A 1 183 ? -35.701 -6.582 42.101 1.00 85.00 183 ALA A CA 1
ATOM 1473 C C . ALA A 1 183 ? -34.419 -6.133 41.377 1.00 85.00 183 ALA A C 1
ATOM 1475 O O . ALA A 1 183 ? -34.282 -6.351 40.173 1.00 85.00 183 ALA A O 1
ATOM 1476 N N . LEU A 1 184 ? -33.432 -5.603 42.110 1.00 80.62 184 LEU A N 1
ATOM 1477 C CA . LEU A 1 184 ? -32.139 -5.198 41.546 1.00 80.62 184 LEU A CA 1
ATOM 1478 C C . LEU A 1 184 ? -31.365 -6.380 40.945 1.00 80.62 184 LEU A C 1
ATOM 1480 O O . LEU A 1 184 ? -30.720 -6.232 39.907 1.00 80.62 184 LEU A O 1
ATOM 1484 N N . GLN A 1 185 ? -31.438 -7.560 41.561 1.00 86.06 185 GLN A N 1
ATOM 1485 C CA . GLN A 1 185 ? -30.801 -8.773 41.054 1.00 86.06 185 GLN A CA 1
ATOM 1486 C C . GLN A 1 185 ? -31.436 -9.237 39.737 1.00 86.06 185 GLN A C 1
ATOM 1488 O O . GLN A 1 185 ? -30.714 -9.564 3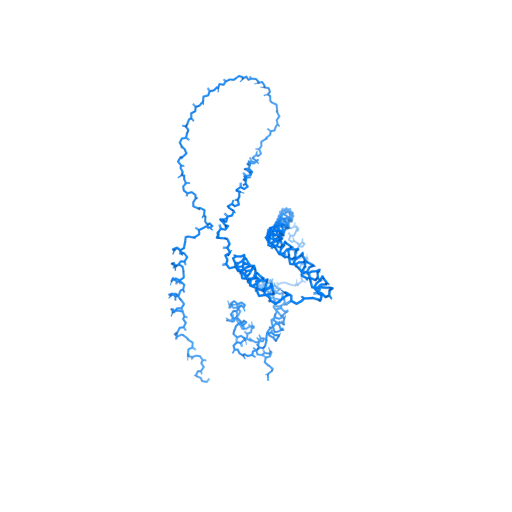8.790 1.00 86.06 185 GLN A O 1
ATOM 1493 N N . ASN A 1 186 ? -32.767 -9.209 39.642 1.00 88.81 186 ASN A N 1
ATOM 1494 C CA . ASN A 1 186 ? -33.484 -9.529 38.409 1.00 88.81 186 ASN A CA 1
ATOM 1495 C C . ASN A 1 186 ? -33.165 -8.525 37.294 1.00 88.81 186 ASN A C 1
ATOM 1497 O O . ASN A 1 186 ? -32.847 -8.932 36.175 1.00 88.81 186 ASN A O 1
ATOM 1501 N N . GLU A 1 187 ? -33.136 -7.228 37.604 1.00 82.44 187 GLU A N 1
ATOM 1502 C CA . GLU A 1 187 ? -32.770 -6.187 36.637 1.00 82.44 187 GLU A CA 1
ATOM 1503 C C . GLU A 1 187 ? -31.308 -6.292 36.169 1.00 82.44 187 GLU A C 1
ATOM 1505 O O . GLU A 1 187 ? -30.993 -5.987 35.013 1.00 82.44 187 GLU A O 1
ATOM 1510 N N . LEU A 1 188 ? -30.395 -6.735 37.040 1.00 83.31 188 LEU A N 1
ATOM 1511 C CA . LEU A 1 188 ? -28.987 -6.946 36.695 1.00 83.31 188 LEU A CA 1
ATOM 1512 C C . LEU A 1 188 ? -28.808 -8.169 35.788 1.00 83.31 188 LEU A C 1
ATOM 1514 O O . LEU A 1 188 ? -28.019 -8.128 34.839 1.00 83.31 188 LEU A O 1
ATOM 1518 N N . MET A 1 189 ? -29.576 -9.233 36.027 1.00 84.94 189 MET A N 1
ATOM 1519 C CA . MET A 1 189 ? -29.629 -10.401 35.144 1.00 84.94 189 MET A CA 1
ATOM 1520 C C . MET A 1 189 ? -30.236 -10.052 33.780 1.00 84.94 189 MET A C 1
ATOM 1522 O O . MET A 1 189 ? -29.716 -10.490 32.748 1.00 84.94 189 MET A O 1
ATOM 152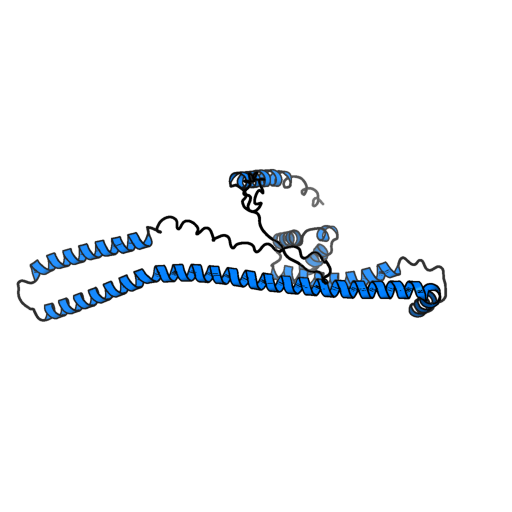6 N N . GLU A 1 190 ? -31.263 -9.203 33.746 1.00 89.31 190 GLU A N 1
ATOM 1527 C CA . GLU A 1 190 ? -31.856 -8.709 32.504 1.00 89.31 190 GLU A CA 1
ATOM 1528 C C . GLU A 1 190 ? -30.859 -7.854 31.710 1.00 89.31 190 GLU A C 1
ATOM 1530 O O . GLU A 1 190 ? -30.623 -8.121 30.527 1.00 89.31 190 GLU A O 1
ATOM 1535 N N . LEU A 1 191 ? -30.179 -6.906 32.363 1.00 81.69 191 LEU A N 1
ATOM 1536 C CA . LEU A 1 191 ? -29.152 -6.077 31.728 1.00 81.69 191 LEU A CA 1
ATOM 1537 C C . LEU A 1 191 ? -27.998 -6.928 31.185 1.00 81.69 191 LEU A C 1
ATOM 1539 O O . LEU A 1 191 ? -27.575 -6.742 30.042 1.00 81.69 191 LEU A O 1
ATOM 1543 N N . LYS A 1 192 ? -27.525 -7.908 31.966 1.00 83.88 192 LYS A N 1
ATOM 1544 C CA . LYS A 1 192 ? -26.508 -8.868 31.521 1.00 83.88 192 LYS A CA 1
ATOM 1545 C C . LYS A 1 192 ? -26.977 -9.619 30.277 1.00 83.88 192 LYS A C 1
ATOM 1547 O O . LYS A 1 192 ? -26.199 -9.763 29.337 1.00 83.88 192 LYS A O 1
ATOM 1552 N N . SER A 1 193 ? -28.240 -10.044 30.227 1.00 82.44 193 SER A N 1
ATOM 1553 C CA . SER A 1 193 ? -28.802 -10.740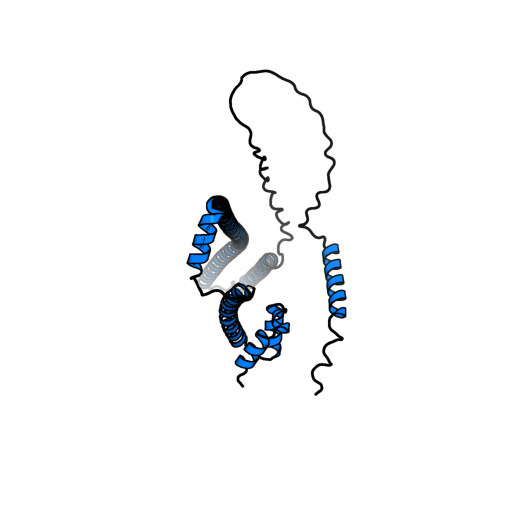 29.065 1.00 82.44 193 SER A CA 1
ATOM 1554 C C . SER A 1 193 ? -28.871 -9.853 27.813 1.00 82.44 193 SER A C 1
ATOM 1556 O O . SER A 1 193 ? -28.571 -10.324 26.716 1.00 82.44 193 SER A O 1
ATOM 1558 N N . VAL A 1 194 ? -29.194 -8.562 27.962 1.00 82.12 194 VAL A N 1
ATOM 1559 C CA . VAL A 1 194 ? -29.232 -7.589 26.856 1.00 82.12 194 VAL A CA 1
ATOM 1560 C C . VAL A 1 194 ? -27.826 -7.314 26.329 1.00 82.12 194 VAL A C 1
ATOM 1562 O O . VAL A 1 194 ? -27.618 -7.317 25.116 1.00 82.12 194 VAL A O 1
ATOM 1565 N N . VAL A 1 195 ? -26.844 -7.147 27.220 1.00 80.19 195 VAL A N 1
ATOM 1566 C CA . VAL A 1 195 ? -25.432 -6.973 26.844 1.00 80.19 195 VAL A CA 1
ATOM 1567 C C . VAL A 1 195 ? -24.913 -8.222 26.133 1.00 80.19 195 VAL A C 1
ATOM 1569 O O . VAL A 1 195 ? -24.350 -8.120 25.047 1.00 80.19 195 VAL A O 1
ATOM 1572 N N . VAL A 1 196 ? -25.169 -9.410 26.681 1.00 82.81 196 VAL A N 1
ATOM 1573 C CA . VAL A 1 196 ? -24.807 -10.695 26.066 1.00 82.81 196 VAL A CA 1
ATOM 1574 C C . VAL A 1 196 ? -25.451 -10.834 24.686 1.00 82.81 196 VAL A C 1
ATOM 1576 O O . VAL A 1 196 ? -24.739 -11.111 23.729 1.00 82.81 196 VAL A O 1
ATOM 1579 N N . LYS A 1 197 ? -26.752 -10.559 24.522 1.00 79.62 197 LYS A N 1
ATOM 1580 C CA . LYS A 1 197 ? -27.415 -10.581 23.204 1.00 79.62 197 LYS A CA 1
ATOM 1581 C C . LYS A 1 197 ? -26.811 -9.568 22.228 1.00 79.62 197 LYS A C 1
ATOM 1583 O O . LYS A 1 197 ? -26.630 -9.895 21.061 1.00 79.62 197 LYS A O 1
ATOM 1588 N N . ALA A 1 198 ? -26.458 -8.369 22.690 1.00 71.75 198 ALA A N 1
ATOM 1589 C CA . ALA A 1 198 ? -25.827 -7.348 21.854 1.00 71.75 198 ALA A CA 1
ATOM 1590 C C . ALA A 1 198 ? -24.395 -7.715 21.413 1.00 71.75 198 ALA A C 1
ATOM 1592 O O . ALA A 1 198 ? -23.977 -7.303 20.330 1.00 71.75 198 ALA A O 1
ATOM 1593 N N . TYR A 1 199 ? -23.652 -8.482 22.221 1.00 67.06 199 TYR A N 1
ATOM 1594 C CA . TYR A 1 199 ? -22.270 -8.891 21.936 1.00 67.06 199 TYR A CA 1
ATOM 1595 C C . TYR A 1 199 ? -22.146 -10.240 21.214 1.00 67.06 199 TYR A C 1
ATOM 1597 O O . TYR A 1 199 ? -21.289 -10.383 20.345 1.00 67.06 199 TYR A O 1
ATOM 1605 N N . LEU A 1 200 ? -22.970 -11.227 21.578 1.00 69.19 200 LEU A N 1
ATOM 1606 C CA . LEU A 1 200 ? -22.846 -12.622 21.136 1.00 69.19 200 LEU A CA 1
ATOM 1607 C C . LEU A 1 200 ? -23.781 -12.998 19.991 1.00 69.19 200 LEU A C 1
ATOM 1609 O O . LEU A 1 200 ? -23.539 -14.017 19.353 1.00 69.19 200 LEU A O 1
ATOM 1613 N N . GLN A 1 201 ? -24.799 -12.190 19.681 1.00 54.94 201 GLN A N 1
ATOM 1614 C CA . GLN A 1 201 ? -25.473 -12.281 18.389 1.00 54.94 201 GLN A CA 1
ATOM 1615 C C . GLN A 1 201 ? -24.890 -11.214 17.460 1.00 54.94 201 GLN A C 1
ATOM 1617 O O . GLN A 1 201 ? -25.427 -10.102 17.381 1.00 54.94 201 GLN A O 1
ATOM 1622 N N . PRO A 1 202 ? -23.792 -11.504 16.733 1.00 50.75 202 PRO A N 1
ATOM 1623 C CA . PRO A 1 202 ? -23.485 -10.731 15.547 1.00 50.75 202 PRO A CA 1
ATOM 1624 C C . PRO A 1 202 ? -24.694 -10.911 14.636 1.00 50.75 202 PRO A C 1
ATOM 1626 O O . PRO A 1 202 ? -24.863 -11.985 14.073 1.00 50.75 202 PRO A O 1
ATOM 1629 N N . LYS A 1 203 ? -25.577 -9.900 14.578 1.00 53.94 203 LYS A N 1
ATOM 1630 C CA . LYS A 1 203 ? -26.772 -9.926 13.729 1.00 53.94 203 LYS A CA 1
ATOM 1631 C C . LYS A 1 203 ? -26.375 -10.514 12.388 1.00 53.94 203 LYS A C 1
ATOM 1633 O O . LYS A 1 203 ? -25.534 -9.940 11.689 1.00 53.94 203 LYS A O 1
ATOM 1638 N N . ASP A 1 204 ? -26.934 -11.689 12.137 1.00 47.84 204 ASP A N 1
ATOM 1639 C CA . ASP A 1 204 ? -26.627 -12.536 11.013 1.00 47.84 204 ASP A CA 1
ATOM 1640 C C . ASP A 1 204 ? -26.508 -11.715 9.743 1.00 47.84 204 ASP A C 1
ATOM 1642 O O . ASP A 1 204 ? -27.372 -10.894 9.433 1.00 47.84 204 ASP A O 1
ATOM 1646 N N . LYS A 1 205 ? -25.427 -11.989 9.010 1.00 49.25 205 LYS A N 1
ATOM 1647 C CA . LYS A 1 205 ? -25.367 -11.832 7.561 1.00 49.25 205 LYS A CA 1
ATOM 1648 C C . LYS A 1 205 ? -25.936 -10.482 7.124 1.00 49.25 205 LYS A C 1
ATOM 1650 O O . LYS A 1 205 ? -27.004 -10.407 6.516 1.00 49.25 205 LYS A O 1
ATOM 1655 N N . VAL A 1 206 ? -25.176 -9.407 7.353 1.00 48.53 206 VAL A N 1
ATOM 1656 C CA . VAL A 1 206 ? -25.228 -8.287 6.409 1.00 48.53 206 VAL A CA 1
ATOM 1657 C C . VAL A 1 206 ? -24.886 -8.921 5.067 1.00 48.53 206 VAL A C 1
ATOM 1659 O O . VAL A 1 206 ? -23.713 -9.154 4.780 1.00 48.53 206 VAL A O 1
ATOM 1662 N N . LYS A 1 207 ? -25.927 -9.312 4.311 1.00 49.44 207 LYS A N 1
ATOM 1663 C CA . LYS A 1 207 ? -25.847 -9.626 2.890 1.00 49.44 207 LYS A CA 1
ATOM 1664 C C . LYS A 1 207 ? -24.888 -8.594 2.352 1.00 49.44 207 LYS A C 1
ATOM 1666 O O . LYS A 1 207 ? -25.150 -7.400 2.525 1.00 49.44 207 LYS A O 1
ATOM 1671 N N . ALA A 1 208 ? -23.755 -9.071 1.838 1.00 43.72 208 ALA A N 1
ATOM 1672 C CA . ALA A 1 208 ? -22.822 -8.257 1.098 1.00 43.72 208 ALA A CA 1
ATOM 1673 C C . ALA A 1 208 ? -23.683 -7.318 0.265 1.00 43.72 208 ALA A C 1
ATOM 1675 O O . ALA A 1 208 ? -24.499 -7.785 -0.531 1.00 43.72 208 ALA A O 1
ATOM 1676 N N . VAL A 1 209 ? -23.628 -6.027 0.594 1.00 46.22 209 VAL A N 1
ATOM 1677 C CA . VAL A 1 209 ? -24.243 -4.997 -0.222 1.00 46.22 209 VAL A CA 1
ATOM 1678 C C . VAL A 1 209 ? -23.544 -5.185 -1.547 1.00 46.22 209 VAL A C 1
ATOM 1680 O O . VAL A 1 209 ? -22.371 -4.847 -1.692 1.00 46.22 209 VAL A O 1
ATOM 1683 N N . GLU A 1 210 ? -24.238 -5.888 -2.434 1.00 43.75 210 GLU A N 1
ATOM 1684 C CA . GLU A 1 210 ? -23.921 -6.048 -3.828 1.00 43.75 210 GLU A CA 1
ATOM 1685 C C . GLU A 1 210 ? -23.784 -4.618 -4.313 1.00 43.75 210 GLU A C 1
ATOM 1687 O O . GLU A 1 210 ? -24.757 -3.868 -4.398 1.00 43.75 210 GLU A O 1
ATOM 1692 N N . ILE A 1 211 ? -22.526 -4.194 -4.416 1.00 50.44 211 ILE A N 1
ATOM 1693 C CA . ILE A 1 211 ? -22.141 -2.851 -4.799 1.00 50.44 211 ILE A CA 1
ATOM 1694 C C . ILE A 1 211 ? -22.839 -2.625 -6.126 1.00 50.44 211 ILE A C 1
ATOM 1696 O O . ILE A 1 211 ? -22.488 -3.246 -7.131 1.00 50.44 211 ILE A O 1
ATOM 1700 N N . THR A 1 212 ? -23.863 -1.776 -6.081 1.00 43.28 212 THR A N 1
ATOM 1701 C CA . THR A 1 212 ? -24.617 -1.287 -7.219 1.00 43.28 212 THR A CA 1
ATOM 1702 C C . THR A 1 212 ? -23.634 -1.038 -8.345 1.00 43.28 212 THR A C 1
ATOM 1704 O O . THR A 1 212 ? -22.752 -0.181 -8.240 1.00 43.28 212 THR A O 1
ATOM 1707 N N . LYS A 1 213 ? -23.750 -1.862 -9.389 1.00 45.59 213 LYS A N 1
ATOM 1708 C CA . LYS A 1 213 ? -23.014 -1.740 -10.640 1.00 45.59 213 LYS A CA 1
ATOM 1709 C C . LYS A 1 213 ? -23.094 -0.278 -11.068 1.00 45.59 213 LYS A C 1
ATOM 1711 O O . LYS A 1 213 ? -24.147 0.195 -11.484 1.00 45.59 213 LYS A O 1
ATOM 1716 N N . VAL A 1 214 ? -21.985 0.444 -10.935 1.00 38.09 214 VAL A N 1
ATOM 1717 C CA . VAL A 1 214 ? -21.829 1.759 -11.551 1.00 38.09 214 VAL A CA 1
ATOM 1718 C C . VAL A 1 214 ? -22.037 1.539 -13.052 1.00 38.09 214 VAL A C 1
ATOM 1720 O O . VAL A 1 214 ? -21.339 0.688 -13.617 1.00 38.09 214 VAL A O 1
ATOM 1723 N N . PRO A 1 215 ? -22.981 2.229 -13.718 1.00 41.97 215 PRO A N 1
ATOM 1724 C CA . PRO A 1 215 ? -23.131 2.098 -15.155 1.00 41.97 215 PRO A CA 1
ATOM 1725 C C . PRO A 1 215 ? -21.817 2.537 -15.804 1.00 41.97 215 PRO A C 1
ATOM 1727 O O . PRO A 1 215 ? -21.407 3.696 -15.719 1.00 41.97 215 PRO A O 1
ATOM 1730 N N . LYS A 1 216 ? -21.122 1.575 -16.421 1.00 38.00 216 LYS A N 1
ATOM 1731 C CA . LYS A 1 216 ? -20.008 1.844 -17.325 1.00 38.00 216 LYS A CA 1
ATOM 1732 C C . LYS A 1 216 ? -20.552 2.753 -18.420 1.00 38.00 216 LYS A C 1
ATOM 1734 O O . LYS A 1 216 ? -21.290 2.303 -19.290 1.00 38.00 216 LYS A O 1
ATOM 1739 N N . VAL A 1 217 ? -20.163 4.024 -18.374 1.00 38.16 217 VAL A N 1
ATOM 1740 C CA . VAL A 1 217 ? -20.221 4.924 -19.522 1.00 38.16 217 VAL A CA 1
ATOM 1741 C C . VAL A 1 217 ? -19.482 4.220 -20.655 1.00 38.16 217 VAL A C 1
ATOM 1743 O O . VAL A 1 217 ? -18.259 4.075 -20.632 1.00 38.16 217 VAL A O 1
ATOM 1746 N N . THR A 1 218 ? -20.245 3.725 -21.623 1.00 39.91 218 THR A N 1
ATOM 1747 C CA . THR A 1 218 ? -19.746 3.268 -22.913 1.00 39.91 218 THR A CA 1
ATOM 1748 C C . THR A 1 218 ? -18.974 4.420 -23.544 1.00 39.91 218 THR A C 1
ATOM 1750 O O . THR A 1 218 ? -19.570 5.392 -24.012 1.00 39.91 218 THR A O 1
ATOM 1753 N N . ARG A 1 219 ? -17.640 4.320 -23.546 1.00 40.97 219 ARG A N 1
ATOM 1754 C CA . ARG A 1 219 ? -16.791 5.058 -24.482 1.00 40.97 219 ARG A CA 1
ATOM 1755 C C . ARG A 1 219 ? -17.246 4.655 -25.881 1.00 40.97 219 ARG A C 1
ATOM 1757 O O . ARG A 1 219 ? -16.944 3.556 -26.330 1.00 40.97 219 ARG A O 1
ATOM 1764 N N . LYS A 1 220 ? -18.021 5.523 -26.534 1.00 39.03 220 LYS A N 1
ATOM 1765 C CA . LYS A 1 220 ? -18.168 5.474 -27.984 1.00 39.03 220 LYS A CA 1
ATOM 1766 C C . LYS A 1 220 ? -16.800 5.781 -28.579 1.00 39.03 220 LYS A C 1
ATOM 1768 O O . LYS A 1 220 ? -16.181 6.783 -28.224 1.00 39.03 220 LYS A O 1
ATOM 1773 N N . ASP A 1 221 ? -16.354 4.888 -29.447 1.00 39.91 221 ASP A N 1
ATOM 1774 C CA . ASP A 1 221 ? -15.219 5.085 -30.329 1.00 39.91 221 ASP A CA 1
ATOM 1775 C C . ASP A 1 221 ? -15.405 6.372 -31.133 1.00 39.91 221 ASP A C 1
ATOM 1777 O O . ASP A 1 221 ? -16.282 6.469 -31.993 1.00 39.91 221 ASP A O 1
ATOM 1781 N N . THR A 1 222 ? -14.554 7.362 -30.884 1.00 39.47 222 THR A N 1
ATOM 1782 C CA . THR A 1 222 ? -14.389 8.485 -31.803 1.00 39.47 222 THR A CA 1
ATOM 1783 C C . THR A 1 222 ? -13.437 8.036 -32.905 1.00 39.47 222 THR A C 1
ATOM 1785 O O . THR A 1 222 ? -12.227 8.255 -32.837 1.00 39.47 222 THR A O 1
ATOM 1788 N N . ARG A 1 223 ? -13.985 7.374 -33.931 1.00 35.03 223 ARG A N 1
ATOM 1789 C CA . ARG A 1 223 ? -13.352 7.355 -35.252 1.00 35.03 223 ARG A CA 1
ATOM 1790 C C . ARG A 1 223 ? -13.487 8.743 -35.870 1.00 35.03 223 ARG A C 1
ATOM 1792 O O . ARG A 1 223 ? -14.546 9.361 -35.845 1.00 35.03 223 ARG A O 1
ATOM 1799 N N . VAL A 1 224 ? -12.366 9.200 -36.405 1.00 41.66 224 VAL A N 1
ATOM 1800 C CA . VAL A 1 224 ? -12.188 10.396 -37.222 1.00 41.66 224 VAL A CA 1
ATOM 1801 C C . VAL A 1 224 ? -13.185 10.404 -38.385 1.00 41.66 224 VAL A C 1
ATOM 1803 O O . VAL A 1 224 ? -13.196 9.465 -39.176 1.00 41.66 224 VAL A O 1
ATOM 1806 N N . ALA A 1 225 ? -13.963 11.478 -38.521 1.00 38.06 225 ALA A N 1
ATOM 1807 C CA . ALA A 1 225 ? -14.513 11.916 -39.800 1.00 38.06 225 ALA A CA 1
ATOM 1808 C C . ALA A 1 225 ? -14.828 13.418 -39.755 1.00 38.06 225 ALA A C 1
ATOM 1810 O O . ALA A 1 225 ? -15.344 13.945 -38.771 1.00 38.06 225 ALA A O 1
ATOM 1811 N N . HIS A 1 226 ? -14.462 14.083 -40.844 1.00 36.03 226 HIS A N 1
ATOM 1812 C CA . HIS A 1 226 ? -14.682 15.486 -41.156 1.00 36.03 226 HIS A CA 1
ATOM 1813 C C . HIS A 1 226 ? -16.115 15.972 -40.871 1.00 36.03 226 HIS A C 1
ATOM 1815 O O . HIS A 1 226 ? -17.091 15.372 -41.308 1.00 36.03 226 HIS A O 1
ATOM 1821 N N . CYS A 1 227 ? -16.219 17.139 -40.235 1.00 32.06 227 CYS A N 1
ATOM 1822 C CA . CYS A 1 227 ? -17.328 18.072 -40.432 1.00 32.06 227 CYS A CA 1
ATOM 1823 C C . CYS A 1 227 ? -16.969 18.885 -41.697 1.00 32.06 227 CYS A C 1
ATOM 1825 O O . CYS A 1 227 ? -15.803 19.235 -41.874 1.00 32.06 227 CYS A O 1
ATOM 1827 N N . VAL A 1 228 ? -17.866 19.154 -42.647 1.00 34.62 228 VAL A N 1
ATOM 1828 C CA . VAL A 1 228 ? -18.783 20.299 -42.584 1.00 34.62 228 VAL A CA 1
ATOM 1829 C C . VAL A 1 228 ? -19.778 20.230 -43.764 1.00 34.62 228 VAL A C 1
ATOM 1831 O O . VAL A 1 228 ? -19.367 20.082 -44.909 1.00 34.62 228 VAL A O 1
ATOM 1834 N N . LYS A 1 229 ? -21.059 20.478 -43.434 1.00 44.16 229 LYS A N 1
ATOM 1835 C CA . LYS A 1 229 ? -22.211 20.920 -44.262 1.00 44.16 229 LYS A CA 1
ATOM 1836 C C . LYS A 1 229 ? -22.868 19.916 -45.226 1.00 44.16 229 LYS A C 1
ATOM 1838 O O . LYS A 1 229 ? -22.381 19.695 -46.322 1.00 44.16 229 LYS A O 1
ATOM 1843 N N . SER A 1 230 ? -24.103 19.508 -44.902 1.00 34.47 230 SER A N 1
ATOM 1844 C CA . SER A 1 230 ? -25.317 20.063 -45.541 1.00 34.47 230 SER A CA 1
ATOM 1845 C C . SER A 1 230 ? -26.615 19.458 -44.959 1.00 34.47 230 SER A C 1
ATOM 1847 O O . SER A 1 230 ? -26.795 18.250 -44.943 1.00 34.47 230 SER A O 1
ATOM 1849 N N . CYS A 1 231 ? -27.476 20.346 -44.453 1.00 31.47 231 CYS A N 1
ATOM 1850 C CA . CYS A 1 231 ? -28.944 20.415 -44.516 1.00 31.47 231 CYS A CA 1
ATOM 1851 C C . CYS A 1 23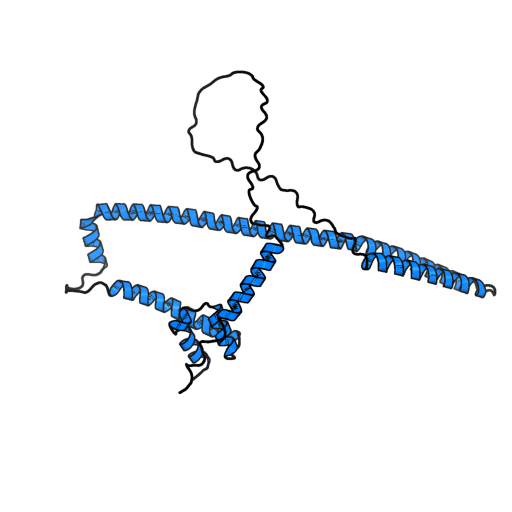1 ? -29.894 19.184 -44.503 1.00 31.47 231 CYS A C 1
ATOM 1853 O O . CYS A 1 231 ? -29.827 18.300 -45.344 1.00 31.47 231 CYS A O 1
ATOM 1855 N N . ARG A 1 232 ? -30.973 19.405 -43.719 1.00 33.84 232 ARG A N 1
ATOM 1856 C CA . ARG A 1 232 ? -32.415 19.100 -43.937 1.00 33.84 232 ARG A CA 1
ATOM 1857 C C . ARG A 1 232 ? -33.027 17.776 -43.430 1.00 33.84 232 ARG A C 1
ATOM 1859 O O . ARG A 1 232 ? -32.821 16.709 -43.980 1.00 33.84 232 ARG A O 1
ATOM 1866 N N . LEU A 1 233 ? -33.910 17.964 -42.433 1.00 40.56 233 LEU A N 1
ATOM 1867 C CA . LEU A 1 233 ? -35.329 17.553 -42.352 1.00 40.56 233 LEU A CA 1
ATOM 1868 C C . LEU A 1 233 ? -35.743 16.227 -43.026 1.00 40.56 233 LEU A C 1
ATOM 1870 O O . LEU A 1 233 ? -35.801 16.159 -44.246 1.00 40.56 233 LEU A O 1
ATOM 1874 N N . THR A 1 234 ? -36.268 15.266 -42.251 1.00 34.56 234 THR A N 1
ATOM 1875 C CA . THR A 1 234 ? -37.719 14.949 -42.157 1.00 34.56 234 THR A CA 1
ATOM 1876 C C . THR A 1 234 ? -38.020 13.669 -41.343 1.00 34.56 234 THR A C 1
ATOM 1878 O O . THR A 1 234 ? -37.324 12.672 -41.442 1.00 34.56 234 THR A O 1
ATOM 1881 N N . LYS A 1 235 ? -39.095 13.769 -40.541 1.00 37.72 235 LYS A N 1
ATOM 1882 C CA . LYS A 1 235 ? -40.205 12.828 -40.239 1.00 37.72 235 LYS A CA 1
ATOM 1883 C C . LYS A 1 235 ? -39.980 11.323 -39.938 1.00 37.72 235 LYS A C 1
ATOM 1885 O O . LYS A 1 235 ? -39.466 10.576 -40.750 1.00 37.72 235 LYS A O 1
ATOM 1890 N N . LYS A 1 236 ? -40.626 10.923 -38.822 1.00 39.88 236 LYS A N 1
ATOM 1891 C CA . LYS A 1 236 ? -41.449 9.714 -38.545 1.00 39.88 236 LYS A CA 1
ATOM 1892 C C . LYS A 1 236 ? -41.006 8.359 -39.130 1.00 39.88 236 LYS A C 1
ATOM 1894 O O . LYS A 1 236 ? -41.175 8.137 -40.318 1.00 39.88 236 LYS A O 1
ATOM 1899 N N . SER A 1 237 ? -40.785 7.383 -38.244 1.00 35.91 237 SER A N 1
ATOM 1900 C CA . SER A 1 237 ? -41.744 6.279 -38.035 1.00 35.91 237 SER A CA 1
ATOM 1901 C C . SER A 1 237 ? -41.353 5.419 -36.831 1.00 35.91 237 SER A C 1
ATOM 1903 O O . SER A 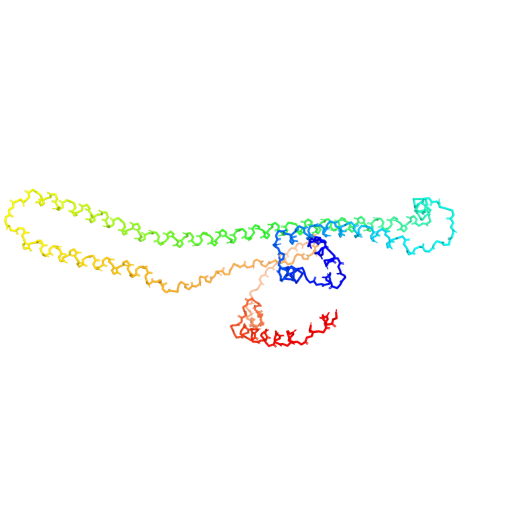1 237 ? -40.200 5.011 -36.702 1.00 35.91 237 SER A O 1
ATOM 1905 N N . GLU A 1 238 ? -42.339 5.108 -35.994 1.00 44.06 238 GLU A N 1
ATOM 1906 C CA . GLU A 1 238 ? -42.345 3.936 -35.120 1.00 44.06 238 GLU A CA 1
ATOM 1907 C C . GLU A 1 238 ? -42.113 2.659 -35.935 1.00 44.06 238 GLU A C 1
ATOM 1909 O O . GLU A 1 238 ? -42.693 2.498 -37.011 1.00 44.06 238 GLU A O 1
ATOM 1914 N N . LYS A 1 239 ? -41.316 1.741 -35.385 1.00 36.53 239 LYS A N 1
ATOM 1915 C CA . LYS A 1 239 ? -41.643 0.313 -35.342 1.00 36.53 239 LYS A CA 1
ATOM 1916 C C . LYS A 1 239 ? -40.694 -0.409 -34.393 1.00 36.53 239 LYS A C 1
ATOM 1918 O O . LYS A 1 239 ? -39.514 -0.614 -34.666 1.00 36.53 239 LYS A O 1
ATOM 1923 N N . GLU A 1 240 ? -41.273 -0.734 -33.249 1.00 42.47 240 GLU A N 1
ATOM 1924 C CA . GLU A 1 240 ? -41.072 -1.956 -32.488 1.00 42.47 240 GLU A CA 1
ATOM 1925 C C . GLU A 1 240 ? -40.618 -3.124 -33.376 1.00 42.47 240 GLU A C 1
ATOM 1927 O O . GLU A 1 240 ? -41.291 -3.476 -34.341 1.00 42.47 240 GLU A O 1
ATOM 1932 N N . ASN A 1 241 ? -39.460 -3.702 -33.053 1.00 38.97 241 ASN A N 1
ATOM 1933 C CA . ASN A 1 241 ? -39.186 -5.109 -33.306 1.00 38.97 241 ASN A CA 1
ATOM 1934 C C . ASN A 1 241 ? -38.165 -5.621 -32.291 1.00 38.97 241 ASN A C 1
ATOM 1936 O O . ASN A 1 241 ? -36.977 -5.299 -32.290 1.00 38.97 241 ASN A O 1
ATOM 1940 N N . GLN A 1 242 ? -38.738 -6.415 -31.402 1.00 43.56 242 GLN A N 1
ATOM 1941 C CA . GLN A 1 242 ? -38.175 -7.364 -30.468 1.00 43.56 242 GLN A CA 1
ATOM 1942 C C . GLN A 1 242 ? -37.006 -8.140 -31.100 1.00 43.56 242 GLN A C 1
ATOM 1944 O O . GLN A 1 242 ? -37.196 -8.995 -31.960 1.00 43.56 242 GLN A O 1
ATOM 1949 N N . ALA A 1 243 ? -35.784 -7.847 -30.657 1.00 36.28 243 ALA A N 1
ATOM 1950 C CA . ALA A 1 243 ? -34.616 -8.669 -30.941 1.00 36.28 243 ALA A CA 1
ATOM 1951 C C . ALA A 1 243 ? -34.220 -9.408 -29.662 1.00 36.28 243 ALA A C 1
ATOM 1953 O O . ALA A 1 243 ? -33.686 -8.833 -28.712 1.00 36.28 243 ALA A O 1
ATOM 1954 N N . VAL A 1 244 ? -34.538 -10.699 -29.668 1.00 45.84 244 VAL A N 1
ATOM 1955 C CA . VAL A 1 244 ? -34.093 -11.732 -28.736 1.00 45.84 244 VAL A CA 1
ATOM 1956 C C . VAL A 1 244 ? -32.582 -11.612 -28.534 1.00 45.84 244 VAL A C 1
ATOM 1958 O O . VAL A 1 244 ? -31.785 -11.910 -29.423 1.00 45.84 244 VAL A O 1
ATOM 1961 N N . VAL A 1 245 ? -32.182 -11.158 -27.347 1.00 37.00 245 VAL A N 1
ATOM 1962 C CA . VAL A 1 245 ? -30.785 -11.162 -26.918 1.00 37.00 245 VAL A CA 1
ATOM 1963 C C . VAL A 1 245 ? -30.421 -12.605 -26.590 1.00 37.00 245 VAL A C 1
ATOM 1965 O O . VAL A 1 245 ? -30.645 -13.092 -25.485 1.00 37.00 245 VAL A O 1
ATOM 1968 N N . THR A 1 246 ? -29.840 -13.305 -27.562 1.00 41.75 246 THR A N 1
ATOM 1969 C CA . THR A 1 246 ? -29.017 -14.483 -27.290 1.00 41.75 246 THR A CA 1
ATOM 1970 C C . THR A 1 246 ? -27.899 -14.071 -26.336 1.00 41.75 246 THR A C 1
ATOM 1972 O O . THR A 1 246 ? -26.964 -13.366 -26.725 1.00 41.75 246 THR A O 1
ATOM 1975 N N . HIS A 1 247 ? -28.019 -14.500 -25.080 1.00 36.25 247 HIS A N 1
ATOM 1976 C CA . HIS A 1 247 ? -26.995 -14.412 -24.047 1.00 36.25 247 HIS A CA 1
ATOM 1977 C C . HIS A 1 247 ? -25.737 -15.150 -24.533 1.00 36.25 247 HIS A C 1
ATOM 1979 O O . HIS A 1 247 ? -25.578 -16.355 -24.346 1.00 36.25 247 HIS A O 1
ATOM 1985 N N . ARG A 1 248 ? -24.817 -14.431 -25.183 1.00 36.62 248 ARG A N 1
ATOM 1986 C CA . ARG A 1 248 ? -23.440 -14.905 -25.304 1.00 36.62 248 ARG A CA 1
ATOM 1987 C C . ARG A 1 248 ? -22.833 -14.845 -23.912 1.00 36.62 248 ARG A C 1
ATOM 1989 O O . ARG A 1 248 ? -22.771 -13.790 -23.287 1.00 36.62 248 ARG A O 1
ATOM 1996 N N . ASN A 1 249 ? -22.452 -16.023 -23.446 1.00 48.97 249 ASN A N 1
ATOM 1997 C CA . ASN A 1 249 ? -21.869 -16.319 -22.153 1.00 48.97 249 ASN A CA 1
ATOM 1998 C C . ASN A 1 249 ? -20.490 -15.640 -22.044 1.00 48.97 249 ASN A C 1
ATOM 2000 O O . ASN A 1 249 ? -19.451 -16.253 -22.282 1.00 48.97 249 ASN A O 1
ATOM 2004 N N . ILE A 1 250 ? -20.476 -14.335 -21.767 1.00 47.25 250 ILE A N 1
ATOM 2005 C CA . ILE A 1 250 ? -19.267 -13.614 -21.370 1.00 47.25 250 ILE A CA 1
ATOM 2006 C C . ILE A 1 250 ? -19.032 -14.003 -19.914 1.00 47.25 250 ILE A C 1
ATOM 2008 O O . ILE A 1 250 ? -19.597 -13.422 -18.992 1.00 47.25 250 ILE A O 1
ATOM 2012 N N . ARG A 1 251 ? -18.256 -15.073 -19.736 1.00 50.44 251 ARG A N 1
ATOM 2013 C CA . ARG A 1 251 ? -17.809 -15.569 -18.439 1.00 50.44 251 ARG A CA 1
ATOM 2014 C C . ARG A 1 251 ? -16.897 -14.505 -17.827 1.00 50.44 251 ARG A C 1
ATOM 2016 O O . ARG A 1 251 ? -15.779 -14.302 -18.299 1.00 50.44 251 ARG A O 1
ATOM 2023 N N . ASP A 1 252 ? -17.395 -13.802 -16.815 1.00 48.31 252 ASP A N 1
ATOM 2024 C CA . ASP A 1 252 ? -16.607 -12.869 -16.013 1.00 48.31 252 ASP A CA 1
ATOM 2025 C C . ASP A 1 252 ? -15.432 -13.635 -15.376 1.00 48.31 252 ASP A C 1
ATOM 2027 O O . ASP A 1 252 ? -15.611 -14.410 -14.440 1.00 48.31 252 ASP A O 1
ATOM 2031 N N . GLN A 1 253 ? -14.212 -13.423 -15.881 1.00 54.84 253 GLN A N 1
ATOM 2032 C CA . GLN A 1 253 ? -12.971 -14.088 -15.435 1.00 54.84 253 GLN A CA 1
ATOM 2033 C C . GLN A 1 253 ? -12.551 -13.755 -13.987 1.00 54.84 253 GLN A C 1
ATOM 2035 O O . GLN A 1 253 ? -11.472 -14.134 -13.545 1.00 54.84 253 GLN A O 1
ATOM 2040 N N . THR A 1 254 ? -13.377 -13.030 -13.237 1.00 54.97 254 THR A N 1
ATOM 2041 C CA . THR A 1 254 ? -13.078 -12.560 -11.876 1.00 54.97 254 THR A CA 1
ATOM 2042 C C . THR A 1 254 ? -13.731 -13.383 -10.771 1.00 54.97 254 THR A C 1
ATOM 2044 O O . THR A 1 254 ? -13.505 -13.086 -9.601 1.00 54.97 254 THR A O 1
ATOM 2047 N N . ILE A 1 255 ? -14.523 -14.406 -11.104 1.00 55.91 255 ILE A N 1
ATOM 2048 C CA . ILE A 1 255 ? -15.150 -15.279 -10.107 1.00 55.91 255 ILE A CA 1
ATOM 2049 C C . ILE A 1 255 ? -14.809 -16.727 -10.454 1.00 55.91 255 ILE A C 1
ATOM 2051 O O . ILE A 1 255 ? -15.538 -17.400 -11.179 1.00 55.91 255 ILE A O 1
ATOM 2055 N N . MET A 1 256 ? -13.664 -17.192 -9.955 1.00 68.62 256 MET A N 1
ATOM 2056 C CA . MET A 1 256 ? -13.358 -18.621 -9.924 1.00 68.62 256 MET A CA 1
ATOM 2057 C C . MET A 1 256 ? -14.335 -19.307 -8.974 1.00 68.62 256 MET A C 1
ATOM 2059 O O . MET A 1 256 ? -14.558 -18.845 -7.852 1.00 68.62 256 MET A O 1
ATOM 2063 N N . SER A 1 257 ? -14.939 -20.399 -9.434 1.00 82.88 257 SER A N 1
ATOM 2064 C CA . SER A 1 257 ? -15.807 -21.199 -8.574 1.00 82.88 257 SER A CA 1
ATOM 2065 C C . SER A 1 257 ? -14.977 -21.883 -7.483 1.00 82.88 257 SER A C 1
ATOM 2067 O O . SER A 1 257 ? -13.813 -22.220 -7.699 1.00 82.88 257 SER A O 1
ATOM 2069 N N . ALA A 1 258 ? -15.571 -22.134 -6.312 1.00 79.12 258 ALA A N 1
ATOM 2070 C CA . ALA A 1 258 ? -14.887 -22.832 -5.218 1.00 79.12 258 ALA A CA 1
ATOM 2071 C C . ALA A 1 258 ? -14.329 -24.205 -5.649 1.00 79.12 258 ALA A C 1
ATOM 2073 O O . ALA A 1 258 ? -13.305 -24.640 -5.136 1.00 79.12 258 ALA A O 1
ATOM 2074 N N . LYS A 1 259 ? -14.962 -24.848 -6.641 1.00 82.00 259 LYS A N 1
ATOM 2075 C CA . LYS A 1 259 ? -14.504 -26.113 -7.221 1.00 82.00 259 LYS A CA 1
ATOM 2076 C C . LYS A 1 259 ? -13.229 -25.948 -8.062 1.00 82.00 259 LYS A C 1
ATOM 2078 O O . LYS A 1 259 ? -12.293 -26.709 -7.876 1.00 82.00 259 LYS A O 1
ATOM 2083 N N . GLU A 1 260 ? -13.149 -24.916 -8.906 1.00 79.50 260 GLU A N 1
ATOM 2084 C CA . GLU A 1 260 ? -11.926 -24.592 -9.672 1.00 79.50 260 GLU A CA 1
ATOM 2085 C C . GLU A 1 260 ? -10.759 -24.178 -8.761 1.00 79.50 260 GLU A C 1
ATOM 2087 O O . GLU A 1 260 ? -9.603 -24.452 -9.072 1.00 79.50 260 GLU A O 1
ATOM 2092 N N . LEU A 1 261 ? -11.054 -23.535 -7.627 1.00 81.06 261 LEU A N 1
ATOM 2093 C CA . LEU A 1 261 ? -10.055 -23.187 -6.613 1.00 81.06 261 LEU A CA 1
ATOM 2094 C C . LEU A 1 261 ? -9.481 -24.442 -5.941 1.00 81.06 261 LEU A C 1
ATOM 2096 O O . LEU A 1 261 ? -8.271 -24.533 -5.763 1.00 81.06 261 LEU A O 1
ATOM 2100 N N . ASN A 1 262 ? -10.336 -25.416 -5.623 1.00 86.69 262 ASN A N 1
ATOM 2101 C CA . ASN A 1 262 ? -9.910 -26.675 -5.017 1.00 86.69 262 ASN A CA 1
ATOM 2102 C C . ASN A 1 262 ? -9.078 -27.528 -5.991 1.00 86.69 262 ASN A C 1
ATOM 2104 O O . ASN A 1 262 ? -8.034 -28.045 -5.609 1.00 86.69 262 ASN A O 1
ATOM 2108 N N . ASP A 1 263 ? -9.472 -27.580 -7.268 1.00 80.25 263 ASP A N 1
ATOM 2109 C CA . ASP A 1 263 ? -8.722 -28.294 -8.312 1.00 80.25 263 ASP A CA 1
ATOM 2110 C C . ASP A 1 263 ? -7.322 -27.690 -8.559 1.00 80.25 263 ASP A C 1
ATOM 2112 O O . ASP A 1 263 ? -6.391 -28.409 -8.925 1.00 80.25 263 ASP A O 1
ATOM 2116 N N . LEU A 1 264 ? -7.151 -26.375 -8.365 1.00 81.25 264 LEU A N 1
ATOM 2117 C CA . LEU A 1 264 ? -5.844 -25.709 -8.454 1.00 81.25 264 LEU A CA 1
ATOM 2118 C C . LEU A 1 264 ? -4.935 -26.039 -7.263 1.00 81.25 264 LEU A C 1
ATOM 2120 O O . LEU A 1 264 ? -3.730 -26.191 -7.456 1.00 81.25 264 LEU A O 1
ATOM 2124 N N . PHE A 1 265 ? -5.495 -26.166 -6.057 1.00 78.25 265 PHE A N 1
ATOM 2125 C CA . PHE A 1 265 ? -4.732 -26.576 -4.874 1.00 78.25 265 PHE A CA 1
ATOM 2126 C C . PHE A 1 265 ? -4.275 -28.036 -4.970 1.00 78.25 265 PHE A C 1
ATOM 2128 O O . PHE A 1 265 ? -3.109 -28.320 -4.705 1.00 78.25 265 PHE A O 1
ATOM 2135 N N . GLU A 1 266 ? -5.149 -28.931 -5.431 1.00 78.88 266 GLU A N 1
ATOM 2136 C CA . GLU A 1 266 ? -4.824 -30.348 -5.650 1.00 78.88 266 GLU A CA 1
ATOM 2137 C C . GLU A 1 266 ? -3.724 -30.529 -6.712 1.00 78.88 266 GLU A C 1
ATOM 2139 O O . GLU A 1 266 ? -2.773 -31.281 -6.505 1.00 78.88 266 GLU A O 1
ATOM 2144 N N . ARG A 1 267 ? -3.779 -29.785 -7.831 1.00 72.62 267 ARG A N 1
ATOM 2145 C CA . ARG A 1 267 ? -2.703 -29.832 -8.843 1.00 72.62 267 ARG A CA 1
ATOM 2146 C C . ARG A 1 267 ? -1.395 -29.214 -8.362 1.00 72.62 267 ARG A C 1
ATOM 2148 O O . ARG A 1 267 ? -0.336 -29.720 -8.713 1.00 72.62 267 ARG A O 1
ATOM 2155 N N . GLY A 1 268 ? -1.461 -28.146 -7.568 1.00 63.81 268 GLY A N 1
ATOM 2156 C CA . GLY A 1 268 ? -0.272 -27.498 -7.015 1.00 63.81 268 GLY A CA 1
ATOM 2157 C C . GLY A 1 268 ? 0.511 -28.406 -6.065 1.00 63.81 268 GLY A C 1
ATOM 2158 O O . GLY A 1 268 ? 1.737 -28.412 -6.113 1.00 63.81 268 GLY A O 1
ATOM 2159 N N . GLN A 1 269 ? -0.179 -29.220 -5.261 1.00 55.50 269 GLN A N 1
ATOM 2160 C CA . GLN A 1 269 ? 0.475 -30.180 -4.364 1.00 55.50 269 GLN A CA 1
ATOM 2161 C C . GLN A 1 269 ? 1.081 -31.379 -5.110 1.00 55.50 269 GLN A C 1
ATOM 2163 O O . GLN A 1 269 ? 2.156 -31.841 -4.739 1.00 55.50 269 GLN A O 1
ATOM 2168 N N . ALA A 1 270 ? 0.456 -31.841 -6.198 1.00 56.44 270 ALA A N 1
ATOM 2169 C CA . ALA A 1 270 ? 0.980 -32.960 -6.987 1.00 56.44 270 ALA A CA 1
ATOM 2170 C C . ALA A 1 270 ? 2.271 -32.620 -7.767 1.00 56.44 270 ALA A C 1
ATOM 2172 O O . ALA A 1 270 ? 3.093 -33.503 -8.016 1.00 56.44 270 ALA A O 1
ATOM 2173 N N . GLU A 1 271 ? 2.481 -31.355 -8.148 1.00 51.19 271 GLU A N 1
ATOM 2174 C CA . GLU A 1 271 ? 3.695 -30.928 -8.865 1.00 51.19 271 GLU A CA 1
ATOM 2175 C C . GLU A 1 271 ? 4.881 -30.614 -7.928 1.00 51.19 271 GLU A C 1
ATOM 2177 O O . GLU A 1 271 ? 6.038 -30.712 -8.346 1.00 51.19 271 GLU A O 1
ATOM 2182 N N . GLU A 1 272 ? 4.631 -30.306 -6.650 1.00 48.78 272 GLU A N 1
ATOM 2183 C CA . GLU A 1 272 ? 5.684 -30.006 -5.665 1.00 48.78 272 GLU A CA 1
ATOM 2184 C C . GLU A 1 272 ? 6.396 -31.275 -5.146 1.00 48.78 272 GLU A C 1
ATOM 2186 O O . GLU A 1 272 ? 7.596 -31.247 -4.843 1.00 48.78 272 GLU A O 1
ATOM 2191 N N . GLU A 1 273 ? 5.718 -32.427 -5.145 1.00 49.31 273 GLU A N 1
ATOM 2192 C CA . GLU A 1 273 ? 6.328 -33.712 -4.768 1.00 49.31 273 GLU A CA 1
ATOM 2193 C C . GLU A 1 273 ? 7.204 -34.331 -5.875 1.00 49.31 273 GLU A C 1
ATOM 2195 O O . GLU A 1 273 ? 8.085 -35.143 -5.584 1.00 49.31 273 GLU A O 1
ATOM 2200 N N . LEU A 1 274 ? 7.055 -33.905 -7.136 1.00 48.94 274 LEU A N 1
ATOM 2201 C CA . LEU A 1 274 ? 7.872 -34.409 -8.250 1.00 48.94 274 LEU A CA 1
ATOM 2202 C C . LEU A 1 274 ? 9.174 -33.625 -8.477 1.00 48.94 274 LEU A C 1
ATOM 2204 O O . LEU A 1 274 ? 10.075 -34.134 -9.146 1.00 48.94 274 LEU A O 1
ATOM 2208 N N . SER A 1 275 ? 9.326 -32.421 -7.912 1.00 48.56 275 SER A N 1
ATOM 2209 C CA . SER A 1 275 ? 10.500 -31.575 -8.187 1.00 48.56 275 SER A CA 1
ATOM 2210 C C . SER A 1 275 ? 11.593 -31.598 -7.106 1.00 48.56 275 SER A C 1
ATOM 2212 O O . SER A 1 275 ? 12.652 -31.001 -7.322 1.00 48.56 275 SER A O 1
ATOM 2214 N N . THR A 1 276 ? 11.392 -32.274 -5.964 1.00 50.22 276 THR A N 1
ATOM 2215 C CA . THR A 1 276 ? 12.165 -31.935 -4.745 1.00 50.22 276 THR A CA 1
ATOM 2216 C C . THR A 1 276 ? 12.880 -33.084 -4.020 1.00 50.22 276 THR A C 1
ATOM 2218 O O . THR A 1 276 ? 13.483 -32.836 -2.980 1.00 50.22 276 THR A O 1
ATOM 2221 N N . ALA A 1 277 ? 12.919 -34.317 -4.544 1.00 49.72 277 ALA A N 1
ATOM 2222 C CA . ALA A 1 277 ? 13.529 -35.437 -3.797 1.00 49.72 277 ALA A CA 1
ATOM 2223 C C . ALA A 1 277 ? 14.815 -36.069 -4.384 1.00 49.72 277 ALA A C 1
ATOM 2225 O O . ALA A 1 277 ? 15.482 -36.819 -3.676 1.00 49.72 277 ALA A O 1
ATOM 2226 N N . GLY A 1 278 ? 15.223 -35.788 -5.630 1.00 46.78 278 GLY A N 1
ATOM 2227 C CA . GLY A 1 278 ? 16.183 -36.680 -6.314 1.00 46.78 278 GLY A CA 1
ATOM 2228 C C . GLY A 1 278 ? 17.622 -36.208 -6.567 1.00 46.78 278 GLY A C 1
ATOM 2229 O O . GLY A 1 278 ? 18.525 -37.038 -6.577 1.00 46.78 278 GLY A O 1
ATOM 2230 N N . SER A 1 279 ? 17.883 -34.921 -6.835 1.00 45.47 279 SER A N 1
ATOM 2231 C CA . SER A 1 279 ? 19.023 -34.595 -7.728 1.00 45.47 279 SER A CA 1
ATOM 2232 C C . SER A 1 279 ? 20.236 -33.865 -7.126 1.00 45.47 279 SER A C 1
ATOM 2234 O O . SER A 1 279 ? 21.184 -33.599 -7.861 1.00 45.47 279 SER A O 1
ATOM 2236 N N . TYR A 1 280 ? 20.278 -33.544 -5.827 1.00 45.88 280 TYR A N 1
ATOM 2237 C CA . TYR A 1 280 ? 21.365 -32.707 -5.271 1.00 45.88 280 TYR A CA 1
ATOM 2238 C C . TYR A 1 280 ? 22.332 -33.406 -4.302 1.00 45.88 280 TYR A C 1
ATOM 2240 O O . TYR A 1 280 ? 23.172 -32.743 -3.698 1.00 45.88 280 TYR A O 1
ATOM 2248 N N . ARG A 1 281 ? 22.287 -34.739 -4.170 1.00 48.25 281 ARG A N 1
ATOM 2249 C CA . ARG A 1 281 ? 23.191 -35.472 -3.257 1.00 48.25 281 ARG A CA 1
ATOM 2250 C C . ARG A 1 281 ? 24.590 -35.795 -3.804 1.00 48.25 281 ARG A C 1
ATOM 2252 O O . ARG A 1 281 ? 25.375 -36.373 -3.065 1.00 48.25 281 ARG A O 1
ATOM 2259 N N . VAL A 1 282 ? 24.945 -35.410 -5.033 1.00 51.28 282 VAL A N 1
ATOM 2260 C CA . VAL A 1 282 ? 26.206 -35.879 -5.658 1.00 51.28 282 VAL A CA 1
ATOM 2261 C C . VAL A 1 282 ? 27.340 -34.837 -5.681 1.00 51.28 282 VAL A C 1
ATOM 2263 O O . VAL A 1 282 ? 28.471 -35.186 -5.984 1.00 51.28 282 VAL A O 1
ATOM 2266 N N . LEU A 1 283 ? 27.116 -33.571 -5.311 1.00 50.88 283 LEU A N 1
ATOM 2267 C CA . LEU A 1 283 ? 28.136 -32.524 -5.535 1.00 50.88 283 LEU A CA 1
ATOM 2268 C C . LEU A 1 283 ? 29.059 -32.191 -4.349 1.00 50.88 283 LEU A C 1
ATOM 2270 O O . LEU A 1 283 ? 29.857 -31.269 -4.468 1.00 50.88 283 LEU A O 1
ATOM 2274 N N . PHE A 1 284 ? 29.003 -32.926 -3.234 1.00 45.00 284 PHE A N 1
ATOM 2275 C CA . PHE A 1 284 ? 29.909 -32.688 -2.094 1.00 45.00 284 PHE A CA 1
ATOM 2276 C C . PHE A 1 284 ? 30.468 -33.974 -1.473 1.00 45.00 284 PHE A C 1
ATOM 2278 O O . PHE A 1 284 ? 30.593 -34.078 -0.255 1.00 45.00 284 PHE A O 1
ATOM 2285 N N . ALA A 1 285 ? 30.818 -34.949 -2.311 1.00 45.47 285 ALA A N 1
ATOM 2286 C CA . ALA A 1 285 ? 31.693 -36.048 -1.920 1.00 45.47 285 ALA A CA 1
ATOM 2287 C C . ALA A 1 285 ? 33.019 -35.938 -2.685 1.00 45.47 285 ALA A C 1
ATOM 2289 O O . ALA A 1 285 ? 33.193 -36.611 -3.693 1.00 45.47 285 ALA A O 1
ATOM 2290 N N . THR A 1 286 ? 33.885 -35.036 -2.215 1.00 42.91 286 THR A N 1
ATOM 2291 C CA . THR A 1 286 ? 35.365 -35.090 -2.187 1.00 42.91 286 THR A CA 1
ATOM 2292 C C . THR A 1 286 ? 35.875 -33.811 -1.545 1.00 42.91 286 THR A C 1
ATOM 2294 O O . THR A 1 286 ? 35.482 -32.731 -2.047 1.00 42.91 286 THR A O 1
#

InterPro domains:
  IPR006785 Peroxisome membrane anchor protein Pex14p, N-terminal [PF04695] (3-43)
  IPR036388 Winged helix-like DNA-binding domain superfamily [G3DSA:1.10.10.10] (2-59)

Foldseek 3Di:
DDPLVVLLVQCPDPVNVVDDPVVSVVVVVVVVDDVVSVVVSVVVNVVVVVVVVVVVVVVVVVPVDPDPDDDDDDPVVVVVVCCVVCVVVVVVVVVVVVVVVVVVVVVVVVVVVVVVVVVVVVVVVVVVVVVVVVVVVVVLVVVVVVLVVVVVVVVVVVVVVVVVVVVDPDDPVPVVVVVVVVVVVVVVVVSVVVVCCSPVCPPPDPPPPPPPPDPPPPPDDPDDDDDDDDDDDDDDDDDDDDDDPPPPCPPPPPDDDPVNVVVVVVVVVVVVVVPPDDDPPPDPDD

Secondary structure (DSSP, 8-state):
--HHHHHHHHHHSHHHHTS-HHHHHHHHHHTT--HHHHHHHHHHHHHHHHHHHHHHHHHHTTTT----------HHHHHHHHHHHSHHHHHHHHHHHHHHHHHHHHHHHHHHHHHHHHHHHHHHHHHHHHHHHHHHHHHHHHHHHHHHHHHHHHHHHHHHHHHHHHH--STTHHHHHHHHHHHHHHHHHHHHHHHHHHHH---S------------------------------------------------TT---HHHHHHHHHHHHHHHTTSSSSSSSSTT--

pLDDT: mean 73.09, std 21.53, range [31.47, 97.88]

Radius of gyration: 40.1 Å; chains: 1; bounding box: 89×58×111 Å

Sequence (286 aa):
MSLLKKCEDFLLHPTVRTLSLAQRVDFLEKKGLPPEEITECLKSVKRLDGLSQLTKRMSDTLTDLKPANPKFASPLQLLTQLFRKYRIVALLLALLGCAYFRSKKKLMQQLLLQKELELTQRRRHKRSQMEAHLAIVKKRQLPFNMAITMLKDRATKYVAAQLQRAQATNSNAMLSKETELQALQNELMELKSVVVKAYLQPKDKVKAVEITKVPKVTRKDTRVAHCVKSCRLTKKSEKENQAVVTHRNIRDQTIMSAKELNDLFERGQAEEELSTAGSYRVLFAT

Organism: Bremia lactucae (NCBI:txid4779)